Protein AF-A0A9W8IXI0-F1 (afdb_monomer)

pLDDT: mean 87.03, std 14.16, range [25.34, 98.69]

Radius of gyration: 22.51 Å; Cα contacts (8 Å, |Δi|>4): 453; chains: 1; bounding box: 60×39×58 Å

Secondary structure (DSSP, 8-state):
-PPPP-PPPTTTTHHHHHHHHHHHHH---SEEEEE--TTSSHHHHHHHHHHHHHHTT-EEEEEEGGGS-TTT--HHHHHHHHHHHHHHH-GGGHHHHHHHHHH-TT--HHHHHIIIIIHHHHHTT-SS-EEEEEE-GGG-TTHHHHHHHHGGGGGGTTTEEEEEEESS-TTTTT-TTGGGS-EEEEE--PPPHHHHHHHHHHHHTTS---TT----HHHHHHHHHHTTT-HHHHHHHHHHHHS--SSS-HHHHHHHHHH------SHHHHHHHHHHHHHHH--SHHHHHHHHHHHHHHHH-SSPPPHHHHHHHHT--HHHHHHHHHHHHTT--SPPPPP-

Sequence (340 aa):
MSGKRVEYLPNSRKPDVDKLCEQESSSTDLVLCIHGPAGIGKSTLAGHLSDLFRAAGRLAASVFLGAIRAELSGPETIIKMIAHEIGWIHPRAIPKIVEAMDQCHGTSLENHLKKYILEPLRSLGHPQPLIIIMDAMDEWRDHPIFIKALARLNSESSIVKFILTDRLNLCASRLPGIDEVSIYTYRLGPISKEVIKVYFHKYLGTVSWVDGRKASSADVEKLTELSGGLPVWASTVIALLLHSFSESPPHEILAEIVGSRRQVGGSDGLGELYRNALERLFPSREAQKYFRRLMGAAIVLKEPLPLVEFSTLAGIRPHLINKIRFALSALQTRSPSPRL

Organism: NCBI:txid2828524

Foldseek 3Di:
DFDDQPAQDPPLCVVVVVVVVVCLQPDLAQEEEEAAAPLQCQVNVLVVVQVVCLVVVQAQEEEECLLDLLVPQALLNVLLVSLVRNCVSPVQLVVQQVVCVVVCVPHDSLSSCCRSPVVSQVSVVDQAAHEYEYEALVNHPNSLVNLLSCLSCSVVSRRYHYYYYYHDFQVVPPRPNNVSGRYDYHYRDAGDLVSLLVVCVVLQVVFPAPPPDGDDPVLSSLQSQQCNRRNLSSLLLSLPRNDCLDPDHSVVSSCVLSVPPDRDDDPVSVVVSVVSLVCSNQVDPVLVVLLCLLVVLVVPDSDDDDLVVSCVVSVHDSVSVVSSVVSCVSSDSDGNDDDD

InterPro domains:
  IPR027417 P-loop containing nucleoside triphosphate hydrolase [G3DSA:3.40.50.300] (17-177)
  IPR027417 P-loop containing nucleoside triphosphate hydrolase [SSF52540] (17-244)
  IPR056884 Nephrocystin 3-like, N-terminal [PF24883] (25-166)

Structure (mmCIF, N/CA/C/O backbone):
data_AF-A0A9W8IXI0-F1
#
_entry.id   AF-A0A9W8IXI0-F1
#
loop_
_atom_site.group_PDB
_atom_site.id
_atom_site.type_symbol
_atom_site.label_atom_id
_atom_site.label_alt_id
_atom_site.label_comp_id
_atom_site.label_asym_id
_atom_site.label_entity_id
_atom_site.label_seq_id
_atom_site.pdbx_PDB_ins_code
_atom_site.Cartn_x
_atom_site.Cartn_y
_atom_site.Cartn_z
_atom_site.occupancy
_atom_site.B_iso_or_equiv
_atom_site.auth_seq_id
_atom_site.auth_comp_id
_atom_site.auth_asym_id
_atom_site.auth_atom_id
_atom_site.pdbx_PDB_model_num
ATOM 1 N N . MET A 1 1 ? -5.123 -7.891 -19.772 1.00 27.33 1 MET A N 1
ATOM 2 C CA . MET A 1 1 ? -4.334 -8.831 -18.955 1.00 27.33 1 MET A CA 1
ATOM 3 C C . MET A 1 1 ? -4.257 -8.254 -17.555 1.00 27.33 1 MET A C 1
ATOM 5 O O . MET A 1 1 ? -3.955 -7.076 -17.425 1.00 27.33 1 MET A O 1
ATOM 9 N N . SER A 1 2 ? -4.675 -9.029 -16.553 1.00 26.58 2 SER A N 1
ATOM 10 C CA . SER A 1 2 ? -4.677 -8.618 -15.147 1.00 26.58 2 SER A CA 1
ATOM 11 C C . SER A 1 2 ? -3.241 -8.359 -14.718 1.00 26.58 2 SER A C 1
ATOM 13 O O . SER A 1 2 ? -2.420 -9.270 -14.812 1.00 26.58 2 SER A O 1
ATOM 15 N N . GLY A 1 3 ? -2.936 -7.154 -14.235 1.00 35.06 3 GLY A N 1
ATOM 16 C CA . GLY A 1 3 ? -1.748 -6.981 -13.409 1.00 35.06 3 GLY A CA 1
ATOM 17 C C . GLY A 1 3 ? -1.826 -8.025 -12.295 1.00 35.06 3 GLY A C 1
ATOM 18 O O . GLY A 1 3 ? -2.872 -8.198 -11.663 1.00 35.06 3 GLY A O 1
ATOM 19 N N . LYS A 1 4 ? -0.780 -8.831 -12.133 1.00 39.62 4 LYS A N 1
ATOM 20 C CA . LYS A 1 4 ? -0.651 -9.651 -10.932 1.00 39.62 4 LYS A CA 1
ATOM 21 C C . LYS A 1 4 ? -0.349 -8.660 -9.809 1.00 39.62 4 LYS A C 1
ATOM 23 O O . LYS A 1 4 ? 0.547 -7.831 -9.965 1.00 39.62 4 LYS A O 1
ATOM 28 N N . ARG A 1 5 ? -1.102 -8.709 -8.703 1.00 47.75 5 ARG A N 1
ATOM 29 C CA . ARG A 1 5 ? -0.746 -7.976 -7.475 1.00 47.75 5 ARG A CA 1
ATOM 30 C C . ARG A 1 5 ? 0.730 -8.266 -7.186 1.00 47.75 5 ARG A C 1
ATOM 32 O O . ARG A 1 5 ? 1.125 -9.431 -7.221 1.00 47.75 5 ARG A O 1
ATOM 39 N N . VAL A 1 6 ? 1.537 -7.232 -6.950 1.00 59.94 6 VAL A N 1
ATOM 40 C CA . VAL A 1 6 ? 2.937 -7.425 -6.551 1.00 59.94 6 VAL A CA 1
ATOM 41 C C . VAL A 1 6 ? 2.921 -8.145 -5.205 1.00 59.94 6 VAL A C 1
ATOM 43 O O . VAL A 1 6 ? 2.531 -7.569 -4.192 1.00 59.94 6 VAL A O 1
ATOM 46 N N . GLU A 1 7 ? 3.262 -9.430 -5.231 1.00 70.75 7 GLU A N 1
ATOM 47 C CA . GLU A 1 7 ? 3.259 -10.311 -4.069 1.00 70.75 7 GLU A CA 1
ATOM 48 C C . GLU A 1 7 ? 4.323 -9.849 -3.065 1.00 70.75 7 GLU A C 1
ATOM 50 O O . GLU A 1 7 ? 5.452 -9.521 -3.446 1.00 70.75 7 GLU A O 1
ATOM 55 N N . TYR A 1 8 ? 3.965 -9.805 -1.779 1.00 83.00 8 TYR A N 1
ATOM 56 C CA . TYR A 1 8 ? 4.924 -9.512 -0.719 1.00 83.00 8 TYR A CA 1
ATOM 57 C C . TYR A 1 8 ? 5.996 -10.604 -0.704 1.00 83.00 8 TYR A C 1
ATOM 59 O O . TYR A 1 8 ? 5.692 -11.782 -0.525 1.00 83.00 8 TYR A O 1
ATOM 67 N N . LEU A 1 9 ? 7.261 -10.223 -0.900 1.00 84.69 9 LEU A N 1
ATOM 68 C CA . LEU A 1 9 ? 8.366 -11.169 -0.813 1.00 84.69 9 LEU A CA 1
ATOM 69 C C . LEU A 1 9 ? 8.526 -11.580 0.662 1.00 84.69 9 LEU A C 1
ATOM 71 O O . LEU A 1 9 ? 8.786 -10.701 1.492 1.00 84.69 9 LEU A O 1
ATOM 75 N N . PRO A 1 10 ? 8.377 -12.872 1.013 1.00 82.62 10 PRO A N 1
ATOM 76 C CA . PRO A 1 10 ? 8.444 -13.307 2.402 1.00 82.62 10 PRO A CA 1
ATOM 77 C C . PRO A 1 10 ? 9.728 -12.835 3.083 1.00 82.62 10 PRO A C 1
ATOM 79 O O . PRO A 1 10 ? 10.802 -12.848 2.485 1.00 82.62 10 PRO A O 1
ATOM 82 N N . ASN A 1 11 ? 9.600 -12.391 4.334 1.00 84.38 11 ASN A N 1
ATOM 83 C CA . ASN A 1 11 ? 10.683 -11.846 5.158 1.00 84.38 11 ASN A CA 1
ATOM 84 C C . ASN A 1 11 ? 11.390 -10.587 4.620 1.00 84.38 11 ASN A C 1
ATOM 86 O O . ASN A 1 11 ? 12.310 -10.101 5.273 1.00 84.38 11 ASN A O 1
ATOM 90 N N . SER A 1 12 ? 10.941 -10.003 3.501 1.00 89.94 12 SER A N 1
ATOM 91 C CA . SER A 1 12 ? 11.580 -8.815 2.912 1.00 89.94 12 SER A CA 1
ATOM 92 C C . SER A 1 12 ? 11.611 -7.597 3.832 1.00 89.94 12 SER A C 1
ATOM 94 O O . SER A 1 12 ? 12.516 -6.771 3.736 1.00 89.94 12 SER A O 1
ATOM 96 N N . ARG A 1 13 ? 10.630 -7.501 4.732 1.00 94.06 13 ARG A N 1
ATOM 97 C CA . ARG A 1 13 ? 10.499 -6.448 5.740 1.00 94.06 13 ARG A CA 1
ATOM 98 C C . ARG A 1 13 ? 10.260 -7.015 7.136 1.00 94.06 13 ARG A C 1
ATOM 100 O O . ARG A 1 13 ? 9.562 -6.401 7.933 1.00 94.06 13 ARG A O 1
ATOM 107 N N . LYS A 1 14 ? 10.816 -8.192 7.447 1.00 93.12 14 LYS A N 1
ATOM 108 C CA . LYS A 1 14 ? 10.600 -8.843 8.751 1.00 93.12 14 LYS A CA 1
ATOM 109 C C . LYS A 1 14 ? 10.867 -7.909 9.951 1.00 93.12 14 LYS A C 1
ATOM 111 O O . LYS A 1 14 ? 9.983 -7.825 10.796 1.00 93.12 14 LYS A O 1
ATOM 116 N N . PRO A 1 15 ? 11.974 -7.140 10.002 1.00 94.19 15 PRO A N 1
ATOM 117 C CA . PRO A 1 15 ? 12.209 -6.219 11.115 1.00 94.19 15 PRO A CA 1
ATOM 118 C C . PRO A 1 15 ? 11.150 -5.113 11.227 1.00 94.19 15 PRO A C 1
ATOM 120 O O . PRO A 1 15 ? 10.773 -4.742 12.334 1.00 94.19 15 PRO A O 1
ATOM 123 N N . ASP A 1 16 ? 10.648 -4.605 10.092 1.00 96.31 16 ASP A N 1
ATOM 124 C CA . ASP A 1 16 ? 9.561 -3.620 10.089 1.00 96.31 16 ASP A CA 1
ATOM 125 C C . ASP A 1 16 ? 8.270 -4.252 10.624 1.00 96.31 16 ASP A C 1
ATOM 127 O O . ASP A 1 16 ? 7.617 -3.672 11.480 1.00 96.31 16 ASP A O 1
ATOM 131 N N . VAL A 1 17 ? 7.908 -5.446 10.141 1.00 96.75 17 VAL A N 1
ATOM 132 C CA . VAL A 1 17 ? 6.691 -6.160 10.562 1.00 96.75 17 VAL A CA 1
ATOM 133 C C . VAL A 1 17 ? 6.726 -6.464 12.056 1.00 96.75 17 VAL A C 1
ATOM 135 O O . VAL A 1 17 ? 5.755 -6.162 12.747 1.00 96.75 17 VAL A O 1
ATOM 138 N N . ASP A 1 18 ? 7.838 -7.012 12.550 1.00 95.81 18 ASP A N 1
ATOM 139 C CA . ASP A 1 18 ? 7.998 -7.381 13.957 1.00 95.81 18 ASP A CA 1
ATOM 140 C C . ASP A 1 18 ? 7.840 -6.128 14.846 1.00 95.81 18 ASP A C 1
ATOM 142 O O . ASP A 1 18 ? 7.033 -6.125 15.777 1.00 95.81 18 ASP A O 1
ATOM 146 N N . LYS A 1 19 ? 8.497 -5.015 14.483 1.00 96.12 19 LYS A N 1
ATOM 147 C CA . LYS A 1 19 ? 8.380 -3.739 15.206 1.00 96.12 19 LYS A CA 1
ATOM 148 C C . LYS A 1 19 ? 6.974 -3.141 15.142 1.00 96.12 19 LYS A C 1
ATOM 150 O O . LYS A 1 19 ? 6.482 -2.633 16.143 1.00 96.12 19 LYS A O 1
ATOM 155 N N . LEU A 1 20 ? 6.315 -3.180 13.986 1.00 96.88 20 LEU A N 1
ATOM 156 C CA . LEU A 1 20 ? 4.957 -2.651 13.827 1.00 96.88 20 LEU A CA 1
ATOM 157 C C . LEU A 1 20 ? 3.942 -3.446 14.658 1.00 96.88 20 LEU A C 1
ATOM 159 O O . LEU A 1 20 ? 3.075 -2.842 15.284 1.00 96.88 20 LEU A O 1
ATOM 163 N N . CYS A 1 21 ? 4.069 -4.775 14.706 1.00 95.56 21 CYS A N 1
ATOM 164 C CA . CYS A 1 21 ? 3.206 -5.634 15.521 1.00 95.56 21 CYS A CA 1
ATOM 165 C C . CYS A 1 21 ? 3.459 -5.451 17.023 1.00 95.56 21 CYS A C 1
ATOM 167 O O . CYS A 1 21 ? 2.509 -5.434 17.805 1.00 95.56 21 CYS A O 1
ATOM 169 N N . GLU A 1 22 ? 4.721 -5.282 17.429 1.00 95.31 22 GLU A N 1
ATOM 170 C CA . GLU A 1 22 ? 5.083 -4.964 18.813 1.00 95.31 22 GLU A CA 1
ATOM 171 C C . GLU A 1 22 ? 4.489 -3.618 19.245 1.00 95.31 22 GLU A C 1
ATOM 173 O O . GLU A 1 22 ? 3.842 -3.539 20.289 1.00 95.31 22 GLU A O 1
ATOM 178 N N . GLN A 1 23 ? 4.655 -2.569 18.431 1.00 93.62 23 GLN A N 1
ATOM 179 C CA . GLN A 1 23 ? 4.088 -1.245 18.711 1.00 93.62 23 GLN A CA 1
ATOM 180 C C . GLN A 1 23 ? 2.558 -1.275 18.746 1.00 93.62 23 GLN A C 1
ATOM 182 O O . GLN A 1 23 ? 1.958 -0.719 19.662 1.00 93.62 23 GLN A O 1
ATOM 187 N N . GLU A 1 24 ? 1.919 -1.976 17.806 1.00 93.38 24 GLU A N 1
ATOM 188 C CA . GLU A 1 24 ? 0.468 -2.1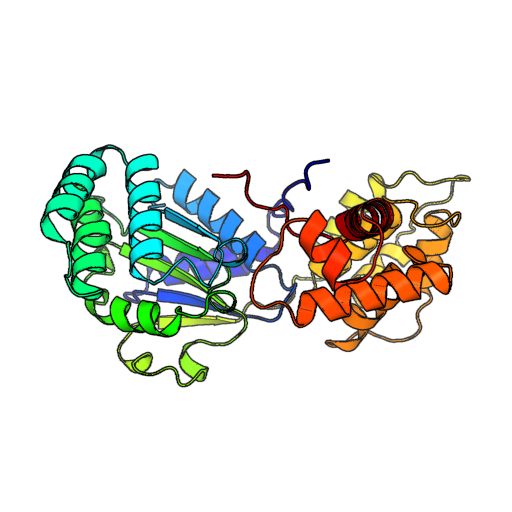69 17.818 1.00 93.38 24 GLU A CA 1
ATOM 189 C C . GLU A 1 24 ? 0.006 -2.872 19.100 1.00 93.38 24 GLU A C 1
ATOM 191 O O . GLU A 1 24 ? -0.972 -2.439 19.696 1.00 93.38 24 GLU A O 1
ATOM 196 N N . SER A 1 25 ? 0.717 -3.898 19.570 1.00 91.38 25 SER A N 1
ATOM 197 C CA . SER A 1 25 ? 0.297 -4.690 20.735 1.00 91.38 25 SER A CA 1
ATOM 198 C C . SER A 1 25 ? 0.562 -4.000 22.080 1.00 91.38 25 SER A C 1
ATOM 200 O O . SER A 1 25 ? -0.197 -4.197 23.026 1.00 91.38 25 SER A O 1
ATOM 202 N N . SER A 1 26 ? 1.642 -3.221 22.182 1.00 91.12 26 SER A N 1
ATOM 203 C CA . SER A 1 26 ? 2.117 -2.618 23.441 1.00 91.12 26 SER A CA 1
ATOM 204 C C . SER A 1 26 ? 1.644 -1.183 23.671 1.00 91.12 26 SER A C 1
ATOM 206 O O . SER A 1 26 ? 1.550 -0.755 24.821 1.00 91.12 26 SER A O 1
ATOM 208 N N . SER A 1 27 ? 1.339 -0.439 22.604 1.00 92.19 27 SER A N 1
ATOM 209 C CA . SER A 1 27 ? 0.903 0.952 22.714 1.00 92.19 27 SER A CA 1
ATOM 210 C C . SER A 1 27 ? -0.608 1.071 22.930 1.00 92.19 27 SER A C 1
ATOM 212 O O . SER A 1 27 ? -1.399 0.238 22.480 1.00 92.19 27 SER A O 1
ATOM 214 N N . THR A 1 28 ? -1.028 2.155 23.577 1.00 93.12 28 THR A N 1
ATOM 215 C CA . THR A 1 28 ? -2.425 2.607 23.630 1.00 93.12 28 THR A CA 1
ATOM 216 C C . THR A 1 28 ? -2.790 3.545 22.480 1.00 93.12 28 THR A C 1
ATOM 218 O O . THR A 1 28 ? -3.931 4.005 22.430 1.00 93.12 28 THR A O 1
ATOM 221 N N . ASP A 1 29 ? -1.853 3.833 21.570 1.00 95.56 29 ASP A N 1
ATOM 222 C CA . ASP A 1 29 ? -2.096 4.673 20.400 1.00 95.56 29 ASP A CA 1
ATOM 223 C C . ASP A 1 29 ? -3.240 4.126 19.549 1.00 95.56 29 ASP A C 1
ATOM 225 O O . ASP A 1 29 ? -3.327 2.929 19.258 1.00 95.56 29 ASP A O 1
ATOM 229 N N . LEU A 1 30 ? -4.120 5.035 19.134 1.00 97.12 30 LEU A N 1
ATOM 230 C CA . LEU A 1 30 ? -5.239 4.715 18.260 1.00 97.12 30 LEU A CA 1
ATOM 231 C C . LEU A 1 30 ? -4.757 4.445 16.834 1.00 97.12 30 LEU A C 1
ATOM 233 O O . LEU A 1 30 ? -5.292 3.575 16.145 1.00 97.12 30 LEU A O 1
ATOM 237 N N . VAL A 1 31 ? -3.773 5.222 16.383 1.00 97.06 31 VAL A N 1
ATOM 238 C CA . VAL A 1 31 ? -3.310 5.233 15.001 1.00 97.06 31 VAL A CA 1
ATOM 239 C C . VAL A 1 31 ? -1.827 4.910 14.948 1.00 97.06 31 VAL A C 1
ATOM 241 O O . VAL A 1 31 ? -1.004 5.567 15.579 1.00 97.06 31 VAL A O 1
ATOM 244 N N . LEU A 1 32 ? -1.471 3.956 14.100 1.00 97.31 32 LEU A N 1
ATOM 245 C CA . LEU A 1 32 ? -0.103 3.700 13.692 1.00 97.31 32 LEU A CA 1
ATOM 246 C C . LEU A 1 32 ? 0.064 4.122 12.223 1.00 97.31 32 LEU A C 1
ATOM 248 O O . LEU A 1 32 ? -0.499 3.523 11.311 1.00 97.31 32 LEU A O 1
ATOM 252 N N . CYS A 1 33 ? 0.824 5.188 11.985 1.00 96.94 33 CYS A N 1
ATOM 253 C CA . CYS A 1 33 ? 1.044 5.769 10.664 1.00 96.94 33 CYS A CA 1
ATOM 254 C C . CYS A 1 33 ? 2.402 5.351 10.088 1.00 96.94 33 CYS A C 1
ATOM 256 O O . CYS A 1 33 ? 3.455 5.829 10.515 1.00 96.94 33 CYS A O 1
ATOM 258 N N . ILE A 1 34 ? 2.380 4.521 9.048 1.00 97.75 34 ILE A N 1
ATOM 259 C CA . ILE A 1 34 ? 3.557 4.100 8.287 1.00 97.75 34 ILE A CA 1
ATOM 260 C C . ILE A 1 34 ? 3.797 5.097 7.154 1.00 97.75 34 ILE A C 1
ATOM 262 O O . ILE A 1 34 ? 3.069 5.116 6.162 1.00 97.75 34 ILE A O 1
ATOM 266 N N . HIS A 1 35 ? 4.853 5.899 7.255 1.00 96.25 35 HIS A N 1
ATOM 267 C CA . HIS A 1 35 ? 5.156 6.913 6.250 1.00 96.25 35 HIS A CA 1
ATOM 268 C C . HIS A 1 35 ? 6.482 6.673 5.530 1.00 96.25 35 HIS A C 1
ATOM 270 O O . HIS A 1 35 ? 7.407 6.063 6.061 1.00 96.25 35 HIS A O 1
ATOM 276 N N . GLY A 1 36 ? 6.611 7.165 4.301 1.00 93.75 36 GLY A N 1
ATOM 277 C CA . GLY A 1 36 ? 7.845 7.023 3.528 1.00 93.75 36 GLY A CA 1
ATOM 278 C C . GLY A 1 36 ? 7.680 7.406 2.061 1.00 93.75 36 GLY A C 1
ATOM 279 O O . GLY A 1 36 ? 6.556 7.577 1.592 1.00 93.75 36 GLY A O 1
ATOM 280 N N . PRO A 1 37 ? 8.774 7.509 1.293 1.00 89.81 37 PRO A N 1
ATOM 281 C CA . PRO A 1 37 ? 8.709 7.961 -0.093 1.00 89.81 37 PRO A CA 1
ATOM 282 C C . PRO A 1 37 ? 7.876 7.028 -0.990 1.00 89.81 37 PRO A C 1
ATOM 284 O O . PRO A 1 37 ? 7.556 5.882 -0.646 1.00 89.81 37 PRO A O 1
ATOM 287 N N . ALA A 1 38 ? 7.493 7.527 -2.166 1.00 84.62 38 ALA A N 1
ATOM 288 C CA . ALA A 1 38 ? 6.840 6.707 -3.182 1.00 84.62 38 ALA A CA 1
ATOM 289 C C . ALA A 1 38 ? 7.749 5.537 -3.595 1.00 84.62 38 ALA A C 1
ATOM 291 O O . ALA A 1 38 ? 8.970 5.662 -3.641 1.00 84.62 38 ALA A O 1
ATOM 292 N N . GLY A 1 39 ? 7.150 4.377 -3.870 1.00 84.75 39 GLY A N 1
ATOM 293 C CA . GLY A 1 39 ? 7.892 3.211 -4.355 1.00 84.75 39 GLY A CA 1
ATOM 294 C C . GLY A 1 39 ? 8.688 2.426 -3.307 1.00 84.75 39 GLY A C 1
ATOM 295 O O . GLY A 1 39 ? 9.250 1.385 -3.640 1.00 84.75 39 GLY A O 1
ATOM 296 N N . ILE A 1 40 ? 8.684 2.859 -2.041 1.00 91.06 40 ILE A N 1
ATOM 297 C CA . ILE A 1 40 ? 9.347 2.144 -0.940 1.00 91.06 40 ILE A CA 1
ATOM 298 C C . ILE A 1 40 ? 8.623 0.835 -0.562 1.00 91.06 40 ILE A C 1
ATOM 300 O O . ILE A 1 40 ? 9.199 -0.012 0.104 1.00 91.06 40 ILE A O 1
ATOM 304 N N . GLY A 1 41 ? 7.376 0.626 -0.999 1.00 91.62 41 GLY A N 1
ATOM 305 C CA . GLY A 1 41 ? 6.621 -0.613 -0.746 1.00 91.62 41 GLY A CA 1
ATOM 306 C C . GLY A 1 41 ? 5.617 -0.557 0.411 1.00 91.62 41 GLY A C 1
ATOM 307 O O . GLY A 1 41 ? 5.259 -1.605 0.938 1.00 91.62 41 GLY A O 1
ATOM 308 N N . LYS A 1 42 ? 5.137 0.637 0.795 1.00 93.38 42 LYS A N 1
ATOM 309 C CA . LYS A 1 42 ? 4.099 0.812 1.834 1.00 93.38 42 LYS A CA 1
ATOM 310 C C . LYS A 1 42 ? 2.833 -0.005 1.554 1.00 93.38 42 LYS A C 1
ATOM 312 O O . LYS A 1 42 ? 2.425 -0.775 2.407 1.00 93.38 42 LYS A O 1
ATOM 317 N N . SER A 1 43 ? 2.280 0.093 0.345 1.00 92.12 43 SER A N 1
ATOM 318 C CA . SER A 1 43 ? 1.067 -0.636 -0.049 1.00 92.12 43 SER A CA 1
ATOM 319 C C . SER A 1 43 ? 1.250 -2.156 -0.012 1.00 92.12 43 SER A C 1
ATOM 321 O O . SER A 1 43 ? 0.375 -2.890 0.437 1.00 92.12 43 SER A O 1
ATOM 323 N N . THR A 1 44 ? 2.427 -2.648 -0.414 1.00 92.62 44 THR A N 1
ATOM 324 C CA . THR A 1 44 ? 2.772 -4.076 -0.316 1.00 92.62 44 THR A CA 1
ATOM 325 C C . THR A 1 44 ? 2.869 -4.530 1.144 1.00 92.62 44 THR A C 1
ATOM 327 O O . THR A 1 44 ? 2.399 -5.616 1.475 1.00 92.62 44 THR A O 1
ATOM 330 N N . LEU A 1 45 ? 3.424 -3.694 2.031 1.00 95.06 45 LEU A N 1
ATOM 331 C CA . LEU A 1 45 ? 3.455 -3.951 3.472 1.00 95.06 45 LEU A CA 1
ATOM 332 C C . LEU A 1 45 ? 2.051 -3.899 4.098 1.00 95.06 45 LEU A C 1
ATOM 334 O O . LEU A 1 45 ? 1.713 -4.789 4.866 1.00 95.06 45 LEU A O 1
ATOM 338 N N . ALA A 1 46 ? 1.216 -2.921 3.741 1.00 95.31 46 ALA A N 1
ATOM 339 C CA . ALA A 1 46 ? -0.168 -2.818 4.210 1.00 95.31 46 ALA A CA 1
ATOM 340 C C . ALA A 1 46 ? -1.004 -4.043 3.807 1.00 95.31 46 ALA A C 1
ATOM 342 O O . ALA A 1 46 ? -1.766 -4.572 4.618 1.00 95.31 46 ALA A O 1
ATOM 343 N N . GLY A 1 47 ? -0.812 -4.543 2.580 1.00 94.00 47 GLY A N 1
ATOM 344 C CA . GLY A 1 47 ? -1.397 -5.805 2.129 1.00 94.00 47 GLY A CA 1
ATOM 345 C C . GLY A 1 47 ? -0.935 -6.993 2.975 1.00 94.00 47 GLY A C 1
ATOM 346 O O . GLY A 1 47 ? -1.767 -7.747 3.471 1.00 94.00 47 GLY A O 1
ATOM 347 N N . HIS A 1 48 ? 0.371 -7.112 3.225 1.00 95.56 48 HIS A N 1
ATOM 348 C CA . HIS A 1 48 ? 0.912 -8.180 4.069 1.00 95.56 48 HIS A CA 1
ATOM 349 C C . HIS A 1 48 ? 0.401 -8.122 5.517 1.00 95.56 48 HIS A C 1
ATOM 351 O O . HIS A 1 48 ? 0.008 -9.148 6.067 1.00 95.56 48 HIS A O 1
ATOM 357 N N . LEU A 1 49 ? 0.349 -6.930 6.122 1.00 96.69 49 LEU A N 1
ATOM 358 C CA . LEU A 1 49 ? -0.233 -6.728 7.451 1.00 96.69 49 LEU A CA 1
ATOM 359 C C . LEU A 1 49 ? -1.721 -7.089 7.463 1.00 96.69 49 LEU A C 1
ATOM 361 O O . LEU A 1 49 ? -2.181 -7.725 8.406 1.00 96.69 49 LEU A O 1
ATOM 365 N N . SER A 1 50 ? -2.466 -6.752 6.404 1.00 96.50 50 SER A N 1
ATOM 366 C CA . SER A 1 50 ? -3.877 -7.142 6.280 1.00 96.50 50 SER A CA 1
ATOM 367 C C . SER A 1 50 ? -4.035 -8.661 6.331 1.00 96.50 50 SER A C 1
ATOM 369 O O . SER A 1 50 ? -4.902 -9.164 7.040 1.00 96.50 50 SER A O 1
ATOM 371 N N . ASP A 1 51 ? -3.183 -9.398 5.617 1.00 95.75 51 ASP A N 1
ATOM 372 C CA . ASP A 1 51 ? -3.208 -10.862 5.619 1.00 95.75 51 ASP A CA 1
ATOM 373 C C . ASP A 1 51 ? -2.803 -11.443 6.981 1.00 95.75 51 ASP A C 1
ATOM 375 O O . ASP A 1 51 ? -3.451 -12.374 7.461 1.00 95.75 51 ASP A O 1
ATOM 379 N N . LEU A 1 52 ? -1.804 -10.848 7.644 1.00 96.12 52 LEU A N 1
ATOM 380 C CA . LEU A 1 52 ? -1.366 -11.230 8.989 1.00 96.12 52 LEU A CA 1
ATOM 381 C C . LEU A 1 52 ? -2.493 -11.057 10.017 1.00 96.12 52 LEU A C 1
ATOM 383 O O . LEU A 1 52 ? -2.840 -12.008 10.719 1.00 96.12 52 LEU A O 1
ATOM 387 N N . PHE A 1 53 ? -3.114 -9.877 10.084 1.00 97.50 53 PHE A N 1
ATOM 388 C CA . PHE A 1 53 ? -4.208 -9.630 11.025 1.00 97.50 53 PHE A CA 1
ATOM 389 C C . PHE A 1 53 ? -5.466 -10.423 10.673 1.00 97.50 53 PHE A C 1
ATOM 391 O O . PHE A 1 53 ? -6.202 -10.812 11.578 1.00 97.50 53 PHE A O 1
ATOM 398 N N . ARG A 1 54 ? -5.714 -10.722 9.390 1.00 97.25 54 ARG A N 1
ATOM 399 C CA . ARG A 1 54 ? -6.813 -11.610 8.987 1.00 97.25 54 ARG A CA 1
ATOM 400 C C . ARG A 1 54 ? -6.583 -13.031 9.488 1.00 97.25 54 ARG A C 1
ATOM 402 O O . ARG A 1 54 ? -7.495 -13.610 10.065 1.00 97.25 54 ARG A O 1
ATOM 409 N N . ALA A 1 55 ? -5.375 -13.569 9.315 1.00 96.94 55 ALA A N 1
ATOM 410 C CA . ALA A 1 55 ? -5.015 -14.896 9.813 1.00 96.94 55 ALA A CA 1
ATOM 411 C C . ALA A 1 55 ? -5.098 -14.986 11.347 1.00 96.94 55 ALA A C 1
ATOM 413 O O . ALA A 1 55 ? -5.470 -16.026 11.880 1.00 96.94 55 ALA A O 1
ATOM 414 N N . ALA A 1 56 ? -4.819 -13.884 12.050 1.00 96.25 56 ALA A N 1
ATOM 415 C CA . ALA A 1 56 ? -4.988 -13.774 13.498 1.00 96.25 56 ALA A CA 1
ATOM 416 C C . ALA A 1 56 ? -6.444 -13.522 13.950 1.00 96.25 56 ALA A C 1
ATOM 418 O O . ALA A 1 56 ? -6.685 -13.393 15.146 1.00 96.25 56 ALA A O 1
ATOM 419 N N . GLY A 1 57 ? -7.410 -13.393 13.029 1.00 96.44 57 GLY A N 1
ATOM 420 C CA . GLY A 1 57 ? -8.807 -13.064 13.349 1.00 96.44 57 GLY A CA 1
ATOM 421 C C . GLY A 1 57 ? -9.038 -11.620 13.818 1.00 96.44 57 GLY A C 1
ATOM 422 O O . GLY A 1 57 ? -10.123 -11.293 14.284 1.00 96.44 57 GLY A O 1
ATOM 423 N N . ARG A 1 58 ? -8.035 -10.745 13.685 1.00 97.56 58 ARG A N 1
ATOM 424 C CA . ARG A 1 58 ? -8.037 -9.368 14.203 1.00 97.56 58 ARG A CA 1
ATOM 425 C C . ARG A 1 58 ? -8.330 -8.298 13.154 1.00 97.56 58 ARG A C 1
ATOM 427 O O . ARG A 1 58 ? -8.498 -7.139 13.513 1.00 97.56 58 ARG A O 1
ATOM 434 N N . LEU A 1 59 ? -8.363 -8.626 11.864 1.00 98.56 59 LEU A N 1
ATOM 435 C CA . LEU A 1 59 ? -8.668 -7.639 10.823 1.00 98.56 59 LEU A CA 1
ATOM 436 C C . LEU A 1 59 ? -10.155 -7.249 10.873 1.00 98.56 59 LEU A C 1
ATOM 438 O O . LEU A 1 59 ? -11.017 -8.115 10.764 1.00 98.56 59 LEU A O 1
ATOM 442 N N . ALA A 1 60 ? -10.452 -5.955 10.989 1.00 98.44 60 ALA A N 1
ATOM 443 C CA . ALA A 1 60 ? -11.800 -5.398 10.851 1.00 98.44 60 ALA A CA 1
ATOM 444 C C . ALA A 1 60 ? -12.101 -4.954 9.416 1.00 98.44 60 ALA A C 1
ATOM 446 O O . ALA A 1 60 ? -13.192 -5.211 8.925 1.00 98.44 60 ALA A O 1
ATOM 447 N N . ALA A 1 61 ? -11.156 -4.281 8.756 1.00 97.88 61 ALA A N 1
ATOM 448 C CA . ALA A 1 61 ? -11.305 -3.805 7.381 1.00 97.88 61 ALA A CA 1
ATOM 449 C C . ALA A 1 61 ? -9.939 -3.498 6.751 1.00 97.88 61 ALA A C 1
ATOM 451 O O . ALA A 1 61 ? -8.972 -3.200 7.457 1.00 97.88 61 ALA A O 1
ATOM 452 N N . SER A 1 62 ? -9.862 -3.530 5.419 1.00 95.75 62 SER A N 1
ATOM 453 C CA . SER A 1 62 ? -8.685 -3.093 4.659 1.00 95.75 62 SER A CA 1
ATOM 454 C C . SER A 1 62 ? -9.130 -2.286 3.442 1.00 95.75 62 SER A C 1
ATOM 456 O O . SER A 1 62 ? -9.810 -2.807 2.561 1.00 95.75 62 SER A O 1
ATOM 458 N N . VAL A 1 63 ? -8.773 -1.002 3.397 1.00 92.25 63 VAL A N 1
ATOM 459 C CA . VAL A 1 63 ? -9.230 -0.052 2.376 1.00 92.25 63 VAL A CA 1
ATOM 460 C C . VAL A 1 63 ? -8.034 0.547 1.644 1.00 92.25 63 VAL A C 1
ATOM 462 O O . VAL A 1 63 ? -7.097 1.043 2.265 1.00 92.25 63 VAL A O 1
ATOM 465 N N . PHE A 1 64 ? -8.076 0.539 0.310 1.00 88.94 64 PHE A N 1
ATOM 466 C CA . PHE A 1 64 ? -7.080 1.202 -0.534 1.00 88.94 64 PHE A CA 1
ATOM 467 C C . PHE A 1 64 ? -7.657 2.484 -1.135 1.00 88.94 64 PHE A C 1
ATOM 469 O O . PHE A 1 64 ? -8.492 2.431 -2.039 1.00 88.94 64 PHE A O 1
ATOM 476 N N . LEU A 1 65 ? -7.192 3.637 -0.652 1.00 86.94 65 LEU A N 1
ATOM 477 C CA . LEU A 1 65 ? -7.725 4.944 -1.039 1.00 86.94 65 LEU A CA 1
ATOM 478 C C . LEU A 1 65 ? -7.245 5.410 -2.420 1.00 86.94 65 LEU A C 1
ATOM 480 O O . LEU A 1 65 ? -7.967 6.129 -3.103 1.00 86.94 65 LEU A O 1
ATOM 484 N N . GLY A 1 66 ? -6.088 4.933 -2.889 1.00 72.56 66 GLY A N 1
ATOM 485 C CA . GLY A 1 66 ? -5.526 5.320 -4.189 1.00 72.56 66 GLY A CA 1
ATOM 486 C C . GLY A 1 66 ? -6.331 4.873 -5.419 1.00 72.56 66 GLY A C 1
ATOM 487 O O . GLY A 1 66 ? -6.059 5.312 -6.535 1.00 72.56 66 GLY A O 1
ATOM 488 N N . ALA A 1 67 ? -7.316 3.984 -5.249 1.00 62.78 67 ALA A N 1
ATOM 489 C CA . ALA A 1 67 ? -8.235 3.567 -6.315 1.00 62.78 67 ALA A CA 1
ATOM 490 C C . ALA A 1 67 ? -9.594 4.284 -6.262 1.00 62.78 67 ALA A C 1
ATOM 492 O O . ALA A 1 67 ? -10.418 4.097 -7.161 1.00 62.78 67 ALA A O 1
ATOM 493 N N . ILE A 1 68 ? -9.848 5.069 -5.215 1.00 66.56 68 ILE A N 1
ATOM 494 C CA . ILE A 1 68 ? -11.145 5.690 -4.975 1.00 66.56 68 ILE A CA 1
ATOM 495 C C . ILE A 1 68 ? -11.194 7.032 -5.702 1.00 66.56 68 ILE A C 1
ATOM 497 O O . ILE A 1 68 ? -10.250 7.818 -5.672 1.00 66.56 68 ILE A O 1
ATOM 501 N N . ARG A 1 69 ? -12.317 7.308 -6.373 1.00 63.78 69 ARG A N 1
ATOM 502 C CA . ARG A 1 69 ? -12.567 8.618 -6.982 1.00 63.78 69 ARG A CA 1
ATOM 503 C C . ARG A 1 69 ? -12.701 9.648 -5.860 1.00 63.78 69 ARG A C 1
ATOM 505 O O . ARG A 1 69 ? -13.759 9.736 -5.238 1.00 63.78 69 ARG A O 1
ATOM 512 N N . ALA A 1 70 ? -11.626 10.392 -5.602 1.00 57.03 70 ALA A N 1
ATOM 513 C CA . ALA A 1 70 ? -11.515 11.325 -4.481 1.00 57.03 70 ALA A CA 1
ATOM 514 C C . ALA A 1 70 ? -12.633 12.385 -4.444 1.00 57.03 70 ALA A C 1
ATOM 516 O O . ALA A 1 70 ? -12.961 12.877 -3.373 1.00 57.03 70 ALA A O 1
ATOM 517 N N . GLU A 1 71 ? -13.249 12.703 -5.585 1.00 53.47 71 GLU A N 1
ATOM 518 C CA . GLU A 1 71 ? -14.350 13.674 -5.697 1.00 53.47 71 GLU A CA 1
ATOM 519 C C . GLU A 1 71 ? -15.725 13.100 -5.316 1.00 53.47 71 GLU A C 1
ATOM 521 O O . GLU A 1 71 ? -16.647 13.859 -5.040 1.00 53.47 71 GLU A O 1
ATOM 526 N N . LEU A 1 72 ? -15.876 11.770 -5.276 1.00 57.41 72 LEU A N 1
ATOM 527 C CA . LEU A 1 72 ? -17.154 11.094 -5.005 1.00 57.41 72 LEU A CA 1
ATOM 528 C C . LEU A 1 72 ? -17.208 10.422 -3.628 1.00 57.41 72 LEU A C 1
ATOM 530 O O . LEU A 1 72 ? -18.234 9.860 -3.252 1.0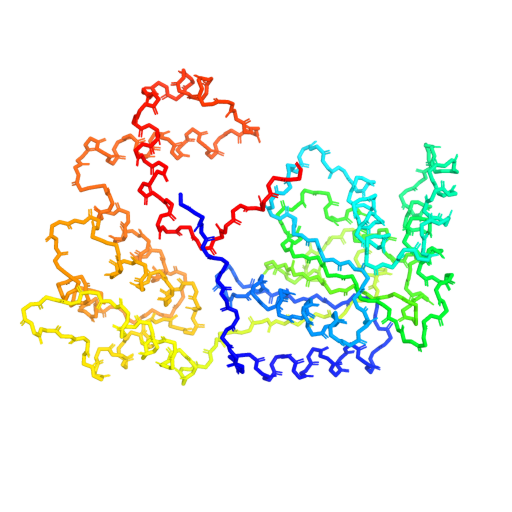0 57.41 72 LEU A O 1
ATOM 534 N N . SER A 1 73 ? -16.101 10.427 -2.884 1.00 70.94 73 SER A N 1
ATOM 535 C CA . SER A 1 73 ? -15.981 9.697 -1.619 1.00 70.94 73 SER A CA 1
ATOM 536 C C . SER A 1 73 ? -15.551 10.625 -0.495 1.00 70.94 73 SER A C 1
ATOM 538 O O . SER A 1 73 ? -14.389 10.636 -0.086 1.00 70.94 73 SER A O 1
ATOM 540 N N . GLY A 1 74 ? -16.513 11.401 0.004 1.00 88.12 74 GLY A N 1
ATOM 541 C CA . GLY A 1 74 ? -16.339 12.139 1.249 1.00 88.12 74 GLY A CA 1
ATOM 542 C C . GLY A 1 74 ? -16.132 11.194 2.446 1.00 88.12 74 GLY A C 1
ATOM 543 O O . GLY A 1 74 ? -16.348 9.981 2.331 1.00 88.12 74 GLY A O 1
ATOM 544 N N . PRO A 1 75 ? -15.745 11.720 3.620 1.00 91.56 75 PRO A N 1
ATOM 545 C CA . PRO A 1 75 ? -15.452 10.910 4.805 1.00 91.56 75 PRO A CA 1
ATOM 546 C C . PRO A 1 75 ? -16.573 9.953 5.221 1.00 91.56 75 PRO A C 1
ATOM 548 O O . PRO A 1 75 ? -16.295 8.820 5.604 1.00 91.56 75 PRO A O 1
ATOM 551 N N . GLU A 1 76 ? -17.838 10.352 5.072 1.00 92.12 76 GLU A N 1
ATOM 552 C CA . GLU A 1 76 ? -18.987 9.477 5.335 1.00 92.12 76 GLU A CA 1
ATOM 553 C C . GLU A 1 76 ? -19.019 8.244 4.422 1.00 92.12 76 GLU A C 1
ATOM 555 O O . GLU A 1 76 ? -19.316 7.142 4.883 1.00 92.12 76 GLU A O 1
ATOM 560 N N . THR A 1 77 ? -18.696 8.408 3.135 1.00 91.25 77 THR A N 1
ATOM 561 C CA . THR A 1 77 ? -18.629 7.302 2.171 1.00 91.25 77 THR A CA 1
ATOM 562 C C . THR A 1 77 ? -17.535 6.318 2.564 1.00 91.25 77 THR A C 1
ATOM 564 O O . THR A 1 77 ? -17.777 5.114 2.577 1.00 91.25 77 THR A O 1
ATOM 567 N N . ILE A 1 78 ? -16.357 6.817 2.951 1.00 93.12 78 ILE A N 1
ATOM 568 C CA . ILE A 1 78 ? -15.251 5.967 3.411 1.00 93.12 78 ILE A CA 1
ATOM 569 C C . ILE A 1 78 ? -15.630 5.213 4.690 1.00 93.12 78 ILE A C 1
ATOM 571 O O . ILE A 1 78 ? -15.376 4.016 4.785 1.00 93.12 78 ILE A O 1
ATOM 575 N N . ILE A 1 79 ? -16.304 5.861 5.643 1.00 95.44 79 ILE A N 1
ATOM 576 C CA . ILE A 1 79 ? -16.803 5.192 6.855 1.00 95.44 79 ILE A CA 1
ATOM 577 C C . ILE A 1 79 ? -17.800 4.082 6.510 1.00 95.44 79 ILE A C 1
ATOM 579 O O . ILE A 1 79 ? -17.695 2.980 7.044 1.00 95.44 79 ILE A O 1
ATOM 583 N N . LYS A 1 80 ? -18.739 4.336 5.594 1.00 94.25 80 LYS A N 1
ATOM 584 C CA . LYS A 1 80 ? -19.709 3.326 5.139 1.00 94.25 80 LYS A CA 1
ATOM 585 C C . LYS A 1 80 ? -19.028 2.175 4.392 1.00 94.25 80 LYS A C 1
ATOM 587 O O . LYS A 1 80 ? -19.421 1.027 4.575 1.00 94.25 80 LYS A O 1
ATOM 592 N N . MET A 1 81 ? -17.978 2.446 3.614 1.00 94.19 81 MET A N 1
ATOM 593 C CA . MET A 1 81 ? -17.149 1.404 2.995 1.00 94.19 81 MET A CA 1
ATOM 594 C C . MET A 1 81 ? -16.419 0.552 4.037 1.00 94.19 81 MET A C 1
ATOM 596 O O . MET A 1 81 ? -16.395 -0.669 3.918 1.00 94.19 81 MET A O 1
ATOM 600 N N . ILE A 1 82 ? -15.860 1.175 5.079 1.00 96.88 82 ILE A N 1
ATOM 601 C CA . ILE A 1 82 ? -15.253 0.448 6.199 1.00 96.88 82 ILE A CA 1
ATOM 602 C C . ILE A 1 82 ? -16.309 -0.426 6.886 1.00 96.88 82 ILE A C 1
ATOM 604 O O . ILE A 1 82 ? -16.049 -1.595 7.142 1.00 96.88 82 ILE A O 1
ATOM 608 N N . ALA A 1 83 ? -17.510 0.099 7.139 1.00 97.69 83 ALA A N 1
ATOM 609 C CA . ALA A 1 83 ? -18.604 -0.665 7.737 1.00 97.69 83 ALA A CA 1
ATOM 610 C C . ALA A 1 83 ? -19.031 -1.856 6.872 1.00 97.69 83 ALA A C 1
ATOM 612 O O . ALA A 1 83 ? -19.259 -2.943 7.395 1.00 97.69 83 ALA A O 1
ATOM 613 N N . HIS A 1 84 ? -19.090 -1.676 5.551 1.00 96.56 84 HIS A N 1
ATOM 614 C CA . HIS A 1 84 ? -19.327 -2.769 4.613 1.00 96.56 84 HIS A CA 1
ATOM 615 C C . HIS A 1 84 ? -18.260 -3.867 4.747 1.00 96.56 84 HIS A C 1
ATOM 617 O O . HIS A 1 84 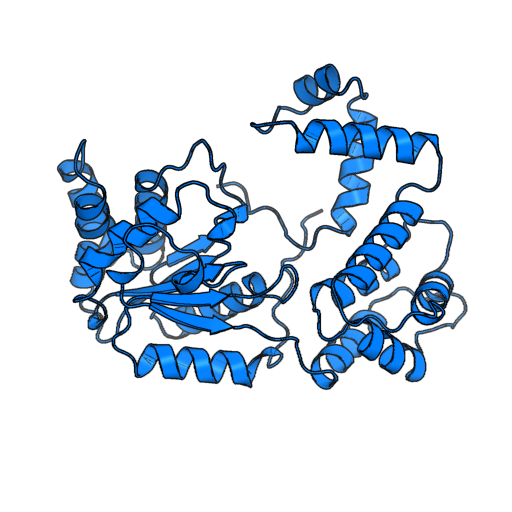? -18.611 -5.033 4.915 1.00 96.56 84 HIS A O 1
ATOM 623 N N . GLU A 1 85 ? -16.971 -3.508 4.746 1.00 97.06 85 GLU A N 1
ATOM 624 C CA . GLU A 1 85 ? -15.873 -4.465 4.960 1.00 97.06 85 GLU A CA 1
ATOM 625 C C . GLU A 1 85 ? -15.969 -5.160 6.329 1.00 97.06 85 GLU A C 1
ATOM 627 O O . GLU A 1 85 ? -15.782 -6.374 6.415 1.00 97.06 85 GLU A O 1
ATOM 632 N N . ILE A 1 86 ? -16.332 -4.425 7.388 1.00 98.44 86 ILE A N 1
ATOM 633 C CA . ILE A 1 86 ? -16.571 -4.992 8.724 1.00 98.44 86 ILE A CA 1
ATOM 634 C C . ILE A 1 86 ? -17.693 -6.025 8.671 1.00 98.44 86 ILE A C 1
ATOM 636 O O . ILE A 1 86 ? -17.520 -7.119 9.194 1.00 98.44 86 ILE A O 1
ATOM 640 N N . GLY A 1 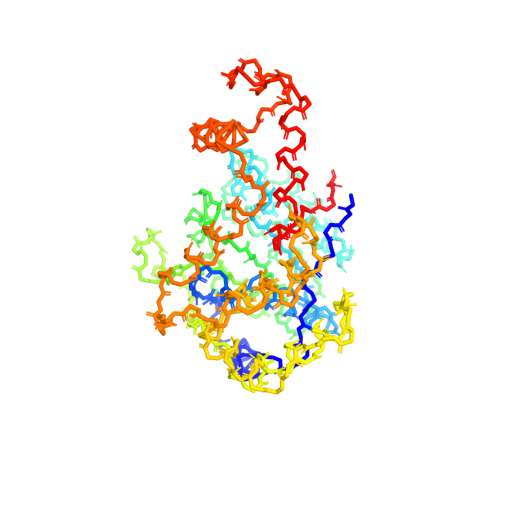87 ? -18.831 -5.713 8.047 1.00 97.81 87 GLY A N 1
ATOM 641 C CA . GLY A 1 87 ? -19.950 -6.648 7.916 1.00 97.81 87 GLY A CA 1
ATOM 642 C C . GLY A 1 87 ? -19.604 -7.873 7.066 1.00 97.81 87 GLY A C 1
ATOM 643 O O . GLY A 1 87 ? -20.058 -8.975 7.365 1.00 97.81 87 GLY A O 1
ATOM 644 N N . TRP A 1 88 ? -18.761 -7.696 6.047 1.00 97.25 88 TRP A N 1
ATOM 645 C CA . TRP A 1 88 ? -18.271 -8.783 5.203 1.00 97.25 88 TRP A CA 1
ATOM 646 C C . TRP A 1 88 ? -17.348 -9.743 5.964 1.00 97.25 88 TRP A C 1
ATOM 648 O O . TRP A 1 88 ? -17.507 -10.959 5.876 1.00 97.25 88 TRP A O 1
ATOM 658 N N . ILE A 1 89 ? -16.392 -9.208 6.730 1.00 97.38 89 ILE A N 1
ATOM 659 C CA . ILE A 1 89 ? -15.431 -10.010 7.503 1.00 97.38 89 ILE A CA 1
ATOM 660 C C . ILE A 1 89 ? -16.083 -10.574 8.776 1.00 97.38 89 ILE A C 1
ATOM 662 O O . ILE A 1 89 ? -15.836 -11.721 9.146 1.00 97.38 89 ILE A O 1
ATOM 666 N N . HIS A 1 90 ? -16.945 -9.789 9.425 1.00 97.62 90 HIS A N 1
ATOM 667 C CA . HIS A 1 90 ? -17.626 -10.109 10.680 1.00 97.62 90 HIS A CA 1
ATOM 668 C C . HIS A 1 90 ? -19.150 -9.981 10.526 1.00 97.62 90 HIS A C 1
ATOM 670 O O . HIS A 1 90 ? -19.738 -9.010 11.011 1.00 97.62 90 HIS A O 1
ATOM 676 N N . PRO A 1 91 ? -19.846 -10.981 9.951 1.00 98.00 91 PRO A N 1
ATOM 677 C CA . PRO A 1 91 ? -21.298 -10.914 9.741 1.00 98.00 91 PRO A CA 1
ATOM 678 C C . PRO A 1 91 ? -22.123 -10.642 11.008 1.00 98.00 91 PRO A C 1
ATOM 680 O O . PRO A 1 91 ? -23.208 -10.068 10.945 1.00 98.00 91 PRO A O 1
ATOM 683 N N . ARG A 1 92 ? -21.594 -10.989 12.190 1.00 98.06 92 ARG A N 1
ATOM 684 C CA . ARG A 1 92 ? -22.211 -10.684 13.495 1.00 98.06 92 ARG A CA 1
ATOM 685 C C . ARG A 1 92 ? -22.334 -9.181 13.790 1.00 98.06 92 ARG A C 1
ATOM 687 O O . ARG A 1 92 ? -23.139 -8.817 14.639 1.00 98.06 92 ARG A O 1
ATOM 694 N N . ALA A 1 93 ? -21.575 -8.327 13.106 1.00 98.19 93 ALA A N 1
ATOM 695 C CA . ALA A 1 93 ? -21.640 -6.872 13.232 1.00 98.19 93 ALA A CA 1
ATOM 696 C C . ALA A 1 93 ? -22.770 -6.242 12.391 1.00 98.19 93 ALA A C 1
ATOM 698 O O . ALA A 1 93 ? -23.168 -5.107 12.657 1.00 98.19 93 ALA A O 1
ATOM 699 N N . ILE A 1 94 ? -23.315 -6.970 11.402 1.00 98.31 94 ILE A N 1
ATOM 700 C CA . ILE A 1 94 ? -24.320 -6.464 10.449 1.00 98.31 94 ILE A CA 1
ATOM 701 C C . ILE A 1 94 ? -25.545 -5.845 11.140 1.00 98.31 94 ILE A C 1
ATOM 703 O O . ILE A 1 94 ? -25.921 -4.747 10.737 1.00 98.31 94 ILE A O 1
ATOM 707 N N . PRO A 1 95 ? -26.150 -6.437 12.193 1.00 98.31 95 PRO A N 1
ATOM 708 C CA . PRO A 1 95 ? -27.313 -5.828 12.845 1.00 98.31 95 PRO A CA 1
ATOM 709 C C . PRO A 1 95 ? -27.045 -4.408 13.361 1.00 98.31 95 PRO A C 1
ATOM 711 O O . PRO A 1 95 ? -27.897 -3.534 13.228 1.00 98.31 95 PRO A O 1
ATOM 714 N N . LYS A 1 96 ? -25.841 -4.153 13.893 1.00 98.12 96 LYS A N 1
ATOM 715 C CA . LYS A 1 96 ? -25.437 -2.819 14.360 1.00 98.12 96 LYS A CA 1
ATOM 716 C C . LYS A 1 96 ? -25.149 -1.855 13.213 1.00 98.12 96 LYS A C 1
ATOM 718 O O . LYS A 1 96 ? -25.423 -0.668 13.340 1.00 98.12 96 LYS A O 1
ATOM 723 N N . ILE A 1 97 ? -24.641 -2.359 12.090 1.00 97.81 97 ILE A N 1
ATOM 724 C CA . ILE A 1 97 ? -24.444 -1.560 10.874 1.00 97.81 97 ILE A CA 1
ATOM 725 C C . ILE A 1 97 ? -25.797 -1.144 10.281 1.00 97.81 97 ILE A C 1
ATOM 727 O O . ILE A 1 97 ? -25.958 0.010 9.901 1.00 97.81 97 ILE A O 1
ATOM 731 N N . VAL A 1 98 ? -26.780 -2.049 10.245 1.00 97.25 98 VAL A N 1
ATOM 732 C CA . VAL A 1 98 ? -28.146 -1.738 9.789 1.00 97.25 98 VAL A CA 1
ATOM 733 C C . VAL A 1 98 ? -28.798 -0.705 10.709 1.00 97.25 98 VAL A C 1
ATOM 735 O O . VAL A 1 98 ? -29.330 0.283 10.222 1.00 97.25 98 VAL A O 1
ATOM 738 N N . GLU A 1 99 ? -28.666 -0.854 12.031 1.00 95.94 99 GLU A N 1
ATOM 739 C CA . GLU A 1 99 ? -29.143 0.153 12.991 1.00 95.94 99 GLU A CA 1
ATOM 740 C C . GLU A 1 99 ? -28.515 1.542 12.737 1.00 95.94 99 GLU A C 1
ATOM 742 O O . GLU A 1 99 ? -29.195 2.567 12.816 1.00 95.94 99 GLU A O 1
ATOM 747 N N . ALA A 1 100 ? -27.227 1.593 12.385 1.00 95.62 100 ALA A N 1
ATOM 748 C CA . ALA A 1 100 ? -26.553 2.839 12.028 1.00 95.62 100 ALA A CA 1
ATOM 749 C C . ALA A 1 100 ? -27.108 3.480 10.744 1.00 95.62 100 ALA A C 1
ATOM 751 O O . ALA A 1 100 ? -27.106 4.708 10.635 1.00 95.62 100 ALA A O 1
ATOM 752 N N . MET A 1 101 ? -27.604 2.686 9.786 1.00 93.31 101 MET A N 1
ATOM 753 C CA . MET A 1 101 ? -28.230 3.208 8.565 1.00 93.31 101 MET A CA 1
ATOM 754 C C . MET A 1 101 ? -29.463 4.047 8.880 1.00 93.31 101 MET A C 1
ATOM 756 O O . MET A 1 101 ? -29.572 5.153 8.357 1.00 93.31 101 MET A O 1
ATOM 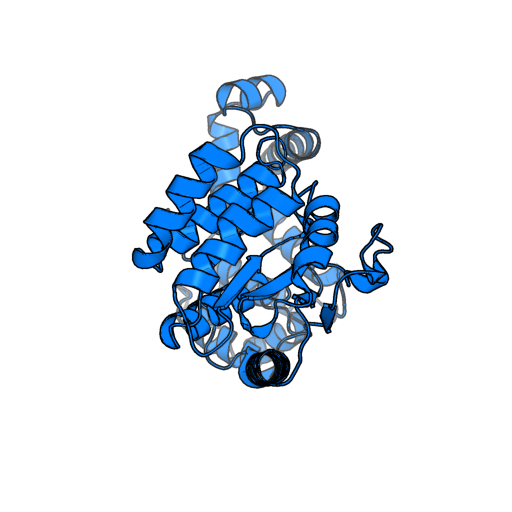760 N N . ASP A 1 102 ? -30.303 3.586 9.804 1.00 91.19 102 ASP A N 1
ATOM 761 C CA . ASP A 1 102 ? -31.518 4.301 10.199 1.00 91.19 102 ASP A CA 1
ATOM 762 C C . ASP A 1 102 ? -31.216 5.547 11.056 1.00 91.19 102 ASP A C 1
ATOM 764 O O . ASP A 1 102 ? -31.932 6.547 10.996 1.00 91.19 102 ASP A O 1
ATOM 768 N N . GLN A 1 103 ? -30.144 5.511 11.857 1.00 89.62 103 GLN A N 1
ATOM 769 C CA . GLN A 1 103 ? -29.849 6.534 12.872 1.00 89.62 103 GLN A CA 1
ATOM 770 C C . GLN A 1 103 ? -28.930 7.672 12.399 1.00 89.62 103 GLN A C 1
ATOM 772 O O . GLN A 1 103 ? -28.909 8.734 13.023 1.00 89.62 103 GLN A O 1
ATOM 777 N N . CYS A 1 104 ? -28.130 7.474 11.347 1.00 87.50 104 CYS A N 1
ATOM 778 C CA . CYS A 1 104 ? -27.051 8.409 11.000 1.00 87.50 104 CYS A CA 1
ATOM 779 C C . CYS A 1 104 ? -27.393 9.462 9.940 1.00 87.50 104 CYS A C 1
ATOM 781 O O . CYS A 1 104 ? -26.530 10.288 9.624 1.00 87.50 104 CYS A O 1
ATOM 783 N N . HIS A 1 105 ? -28.614 9.484 9.403 1.00 81.56 105 HIS A N 1
ATOM 784 C CA . HIS A 1 105 ? -29.015 10.471 8.398 1.00 81.56 105 HIS A CA 1
ATOM 785 C C . HIS A 1 105 ? -28.809 11.916 8.891 1.00 81.56 105 HIS A C 1
ATOM 787 O O . HIS A 1 105 ? -29.391 12.332 9.889 1.00 81.56 105 HIS A O 1
ATOM 793 N N . GLY A 1 106 ? -27.964 12.685 8.190 1.00 80.62 106 GLY A N 1
ATOM 794 C CA . GLY A 1 106 ? -27.678 14.090 8.513 1.00 80.62 106 GLY A CA 1
ATOM 795 C C . GLY A 1 106 ? -26.901 14.318 9.817 1.00 80.62 106 GLY A C 1
ATOM 796 O O . GLY A 1 106 ? -26.882 15.436 10.326 1.00 80.62 106 GLY A O 1
ATOM 797 N N . THR A 1 107 ? -26.285 13.276 10.384 1.00 90.00 107 THR A N 1
ATOM 798 C CA . THR A 1 107 ? -25.507 13.378 11.630 1.00 90.00 107 THR A CA 1
ATOM 799 C C . THR A 1 107 ? -24.042 13.742 11.381 1.00 90.00 107 THR A C 1
ATOM 801 O O . THR A 1 107 ? -23.551 13.658 10.259 1.00 90.00 107 THR A O 1
ATOM 804 N N . SER A 1 108 ? -23.320 14.136 12.436 1.00 92.62 108 SER A N 1
ATOM 805 C CA . SER A 1 108 ? -21.903 14.500 12.325 1.00 92.62 108 SER A CA 1
ATOM 806 C C . SER A 1 108 ? -21.010 13.315 11.928 1.00 92.62 108 SER A C 1
ATOM 808 O O . SER A 1 108 ? -21.384 12.143 12.060 1.00 92.62 108 SER A O 1
ATOM 810 N N . LEU A 1 109 ? -19.793 13.612 11.469 1.00 93.19 109 LEU A N 1
ATOM 811 C CA . LEU A 1 109 ? -18.825 12.590 11.069 1.00 93.19 109 LEU A CA 1
ATOM 812 C C . LEU A 1 109 ? -18.386 11.710 12.251 1.00 93.19 109 LEU A C 1
ATOM 814 O O . LEU A 1 109 ? -18.188 10.506 12.110 1.00 93.19 109 LEU A O 1
ATOM 818 N N . GLU A 1 110 ? -18.286 12.300 13.438 1.00 93.50 110 GLU A N 1
ATOM 819 C CA . GLU A 1 110 ? -17.983 11.603 14.687 1.00 93.50 110 GLU A CA 1
ATOM 820 C C . GLU A 1 110 ? -19.082 10.595 15.046 1.00 93.50 110 GLU A C 1
ATOM 822 O O . GLU A 1 110 ? -18.787 9.476 15.469 1.00 93.50 110 GLU A O 1
ATOM 827 N N . ASN A 1 111 ? -20.351 10.962 14.832 1.00 94.62 111 ASN A N 1
ATOM 828 C CA . ASN A 1 111 ? -21.470 10.042 15.015 1.00 94.62 111 ASN A CA 1
ATOM 829 C C . ASN A 1 111 ? -21.428 8.906 13.991 1.00 94.62 111 ASN A C 1
ATOM 831 O O . ASN A 1 111 ? -21.659 7.759 14.369 1.00 94.62 111 ASN A O 1
ATOM 835 N N . HIS A 1 112 ? -21.060 9.190 12.738 1.00 95.31 112 HIS A N 1
ATOM 836 C CA . HIS A 1 112 ? -20.832 8.147 11.741 1.00 95.31 112 HIS A CA 1
ATOM 837 C C . HIS A 1 112 ? -19.727 7.177 12.180 1.00 95.31 112 HIS A C 1
ATOM 839 O O . HIS A 1 112 ? -19.961 5.973 12.173 1.00 95.31 112 HIS A O 1
ATOM 845 N N . LEU A 1 113 ? -18.561 7.660 12.631 1.00 96.12 113 LEU A N 1
ATOM 846 C CA . LEU A 1 113 ? -17.486 6.799 13.153 1.00 96.12 113 LEU A CA 1
ATOM 847 C C . LEU A 1 113 ? -17.977 5.919 14.306 1.00 96.12 113 LEU A C 1
ATOM 849 O O . LEU A 1 113 ? -17.742 4.709 14.327 1.00 96.12 113 LEU A O 1
ATOM 853 N N . LYS A 1 114 ? -18.696 6.515 15.258 1.00 96.62 114 LYS A N 1
ATOM 854 C CA . LYS A 1 114 ? -19.226 5.784 16.406 1.00 96.62 114 LYS A CA 1
ATOM 855 C C . LYS A 1 114 ? -20.203 4.684 15.978 1.00 96.62 114 LYS A C 1
ATOM 857 O O . LYS A 1 114 ? -20.071 3.546 16.418 1.00 96.62 114 LYS A O 1
ATOM 862 N N . LYS A 1 115 ? -21.174 5.017 15.130 1.00 97.44 115 LYS A N 1
ATOM 863 C CA . LYS A 1 115 ? -22.288 4.130 14.773 1.00 97.44 115 LYS A CA 1
ATOM 864 C C . LYS A 1 115 ? -21.931 3.080 13.729 1.00 97.44 115 LYS A C 1
ATOM 866 O O . LYS A 1 115 ? -22.358 1.943 13.859 1.00 97.44 115 LYS A O 1
ATOM 871 N N . TYR A 1 116 ? -21.123 3.425 12.732 1.00 97.88 116 TYR A N 1
ATOM 872 C CA . TYR A 1 116 ? -20.757 2.507 11.650 1.00 97.88 116 TYR A CA 1
ATOM 873 C C . TYR A 1 116 ? -19.494 1.686 11.928 1.00 97.88 116 TYR A C 1
ATOM 875 O O . TYR A 1 116 ? -19.304 0.653 11.290 1.00 97.88 116 TYR A O 1
ATOM 883 N N . ILE A 1 117 ? -18.631 2.118 12.855 1.00 98.06 117 ILE A N 1
ATOM 884 C CA . ILE A 1 117 ? -17.368 1.426 13.153 1.00 98.06 117 ILE A CA 1
ATOM 885 C C . ILE A 1 117 ? -17.328 0.968 14.609 1.00 98.06 117 ILE A C 1
ATOM 887 O O . ILE A 1 117 ? -17.297 -0.232 14.872 1.00 98.06 117 ILE A O 1
ATOM 891 N N . LEU A 1 118 ? -17.353 1.897 15.568 1.00 98.31 118 LEU A N 1
ATOM 892 C CA . LEU A 1 118 ? -17.103 1.557 16.973 1.00 98.31 118 LEU A CA 1
ATOM 893 C C . LEU A 1 118 ? -18.165 0.618 17.561 1.00 98.31 118 LEU A C 1
ATOM 895 O O . LEU A 1 118 ? -17.816 -0.404 18.143 1.00 98.31 118 LEU A O 1
ATOM 899 N N . GLU A 1 119 ? -19.452 0.954 17.443 1.00 98.25 119 GLU A N 1
ATOM 900 C CA . GLU A 1 119 ? -20.547 0.157 18.013 1.00 98.25 119 GLU A CA 1
ATOM 901 C C . GLU A 1 119 ? -20.648 -1.251 17.391 1.00 98.25 119 GLU A C 1
ATOM 903 O O . GLU A 1 119 ? -20.751 -2.216 18.157 1.00 98.25 119 GLU A O 1
ATOM 908 N N . PRO A 1 120 ? -20.545 -1.420 16.055 1.00 98.50 120 PRO A N 1
ATOM 909 C CA . PRO A 1 120 ? -20.470 -2.735 15.435 1.00 98.50 120 PRO A CA 1
ATOM 910 C C . PRO A 1 120 ? -19.289 -3.563 15.945 1.00 98.50 120 PRO A C 1
ATOM 912 O O . PRO A 1 120 ? -19.499 -4.694 16.378 1.00 98.50 120 PRO A O 1
ATOM 915 N N . LEU A 1 121 ? -18.075 -3.002 15.994 1.00 98.62 121 LEU A N 1
ATOM 916 C CA . LEU A 1 121 ? -16.892 -3.725 16.481 1.00 98.62 121 LEU A CA 1
ATOM 917 C C . LEU A 1 121 ? -16.987 -4.056 17.976 1.00 98.62 121 LEU A C 1
ATOM 919 O O . LEU A 1 121 ? -16.684 -5.177 18.380 1.00 98.62 121 LEU A O 1
ATOM 923 N N . ARG A 1 122 ? -17.489 -3.128 18.798 1.00 98.44 122 ARG A N 1
ATOM 924 C CA . ARG A 1 122 ? -17.728 -3.351 20.232 1.00 98.44 122 ARG A CA 1
ATOM 925 C C . ARG A 1 122 ? -18.705 -4.500 20.469 1.00 98.44 122 ARG A C 1
ATOM 927 O O . ARG A 1 122 ? -18.496 -5.297 21.379 1.00 98.44 122 ARG A O 1
ATOM 934 N N . SER A 1 123 ? -19.750 -4.614 19.646 1.00 98.19 123 SER A N 1
ATOM 935 C CA . SER A 1 123 ? -20.759 -5.676 19.775 1.00 98.19 123 SER A CA 1
ATOM 936 C C . SER A 1 123 ? -20.213 -7.087 19.533 1.00 98.19 123 SER A C 1
ATOM 938 O O . SER A 1 123 ? -20.807 -8.065 19.989 1.00 98.19 123 SER A O 1
ATOM 940 N N . LEU A 1 124 ? -19.063 -7.207 18.859 1.00 97.88 124 LEU A N 1
ATOM 941 C CA . LEU A 1 124 ? -18.404 -8.492 18.636 1.00 97.88 124 LEU A CA 1
ATOM 942 C C . LEU A 1 124 ? -17.789 -9.059 19.923 1.00 97.88 124 LEU A C 1
ATOM 944 O O . LEU A 1 124 ? -17.595 -10.272 20.002 1.00 97.88 124 LEU A O 1
ATOM 948 N N . GLY A 1 125 ? -17.503 -8.209 20.921 1.00 96.81 125 GLY A N 1
ATOM 949 C CA . GLY A 1 125 ? -16.885 -8.621 22.185 1.00 96.81 125 GLY A CA 1
ATOM 950 C C . GLY A 1 125 ? -15.497 -9.237 21.996 1.00 96.81 125 GLY A C 1
ATOM 951 O O . GLY A 1 125 ? -15.135 -10.166 22.716 1.00 96.81 125 GLY A O 1
ATOM 952 N N . HIS A 1 126 ? -14.749 -8.781 20.985 1.00 96.50 126 HIS A N 1
ATOM 953 C CA . HIS A 1 126 ? -13.438 -9.335 20.663 1.00 96.50 126 HIS A CA 1
ATOM 954 C C . HIS A 1 126 ? -12.432 -9.015 21.792 1.00 96.50 126 HIS A C 1
ATOM 956 O O . HIS A 1 126 ? -12.384 -7.872 22.246 1.00 96.50 126 HIS A O 1
ATOM 962 N N . PRO A 1 127 ? -11.619 -9.984 22.261 1.00 94.88 127 PRO A N 1
ATOM 963 C CA . PRO A 1 127 ? -10.742 -9.801 23.428 1.00 94.88 127 PRO A CA 1
ATOM 964 C C . PRO A 1 127 ? -9.538 -8.884 23.168 1.00 94.88 127 PRO A C 1
ATOM 966 O O . PRO A 1 127 ? -8.848 -8.477 24.097 1.00 94.88 127 PRO A O 1
ATOM 969 N N . GLN A 1 128 ? -9.257 -8.601 21.900 1.00 95.50 128 GLN A N 1
ATOM 970 C CA . GLN A 1 128 ? -8.164 -7.748 21.441 1.00 95.50 128 GLN A CA 1
ATOM 971 C C . GLN A 1 128 ? -8.714 -6.694 20.478 1.00 95.50 128 GLN A C 1
ATOM 973 O O . GLN A 1 128 ? -9.722 -6.966 19.819 1.00 95.50 128 GLN A O 1
ATOM 978 N N . PRO A 1 129 ? -8.047 -5.541 20.314 1.00 97.00 129 PRO A N 1
ATOM 979 C CA . PRO A 1 129 ? -8.503 -4.545 19.362 1.00 97.00 129 PRO A CA 1
ATOM 980 C C . PRO A 1 129 ? -8.480 -5.099 17.938 1.00 97.00 129 PRO A C 1
ATOM 982 O O . PRO A 1 129 ? -7.520 -5.770 17.527 1.00 97.00 129 PRO A O 1
ATOM 985 N N . LEU A 1 130 ? -9.548 -4.799 17.202 1.00 98.44 130 LEU A N 1
ATOM 986 C CA . LEU A 1 130 ? -9.673 -5.095 15.784 1.00 98.44 130 LEU A CA 1
ATOM 987 C C . LEU A 1 130 ? -9.005 -3.991 14.953 1.00 98.44 130 LEU A C 1
ATOM 989 O O . LEU A 1 130 ? -9.052 -2.811 15.296 1.00 98.44 130 LEU A O 1
ATOM 993 N N . ILE A 1 131 ? -8.360 -4.380 13.857 1.00 98.50 131 ILE A N 1
ATOM 994 C CA . ILE A 1 131 ? -7.461 -3.516 13.091 1.00 98.50 131 ILE A CA 1
ATOM 995 C C . ILE A 1 131 ? -8.111 -3.090 11.781 1.00 98.50 131 ILE A C 1
ATOM 997 O O . ILE A 1 131 ? -8.518 -3.930 10.976 1.00 98.50 131 ILE A O 1
ATOM 1001 N N . ILE A 1 132 ? -8.167 -1.783 11.544 1.00 98.69 132 ILE A N 1
ATOM 1002 C CA . ILE A 1 132 ? -8.567 -1.192 10.266 1.00 98.69 132 ILE A CA 1
ATOM 1003 C C . ILE A 1 132 ? -7.312 -0.686 9.564 1.00 98.69 132 ILE A C 1
ATOM 1005 O O . ILE A 1 132 ? -6.583 0.140 10.109 1.00 98.69 132 ILE A O 1
ATOM 1009 N N . ILE A 1 133 ? -7.055 -1.167 8.350 1.00 98.31 133 ILE A N 1
ATOM 1010 C CA . ILE A 1 133 ? -5.899 -0.740 7.555 1.00 98.31 133 ILE A CA 1
ATOM 1011 C C . ILE A 1 133 ? -6.363 0.176 6.428 1.00 98.31 133 ILE A C 1
ATOM 1013 O O . ILE A 1 133 ? -7.245 -0.194 5.657 1.00 98.31 133 ILE A O 1
ATOM 1017 N N . MET A 1 134 ? -5.759 1.359 6.315 1.00 95.88 134 MET A N 1
ATOM 1018 C CA . MET A 1 134 ? -6.032 2.314 5.241 1.00 95.88 134 MET A CA 1
ATOM 1019 C C . MET A 1 134 ? -4.739 2.654 4.498 1.00 95.88 134 MET A C 1
ATOM 1021 O O . MET A 1 134 ? -3.807 3.251 5.044 1.00 95.88 134 MET A O 1
ATOM 1025 N N . ASP A 1 135 ? -4.669 2.244 3.237 1.00 94.31 135 ASP A N 1
ATOM 1026 C CA . ASP A 1 135 ? -3.505 2.435 2.374 1.00 94.31 135 ASP A CA 1
ATOM 1027 C C . ASP A 1 135 ? -3.670 3.676 1.479 1.00 94.31 135 ASP A C 1
ATOM 1029 O O . ASP A 1 135 ? -4.758 3.925 0.954 1.00 94.31 135 ASP A O 1
ATOM 1033 N N . ALA A 1 136 ? -2.573 4.419 1.294 1.00 91.50 136 ALA A N 1
ATOM 1034 C CA . ALA A 1 136 ? -2.466 5.663 0.530 1.00 91.50 136 ALA A CA 1
ATOM 1035 C C . ALA A 1 136 ? -3.377 6.819 1.006 1.00 91.50 136 ALA A C 1
ATOM 1037 O O . ALA A 1 136 ? -4.109 7.400 0.205 1.00 91.50 136 ALA A O 1
ATOM 1038 N N . MET A 1 137 ? -3.311 7.185 2.294 1.00 91.56 137 MET A N 1
ATOM 1039 C CA . MET A 1 137 ? -4.062 8.323 2.861 1.00 91.56 137 MET A CA 1
ATOM 1040 C C . MET A 1 137 ? -3.802 9.638 2.113 1.00 91.56 137 MET A C 1
ATOM 1042 O O . MET A 1 137 ? -4.743 10.386 1.852 1.00 91.56 137 MET A O 1
ATOM 1046 N N . ASP A 1 138 ? -2.561 9.870 1.682 1.00 87.88 138 ASP A N 1
ATOM 1047 C CA . ASP A 1 138 ? -2.152 11.057 0.924 1.00 87.88 138 ASP A CA 1
ATOM 1048 C C . ASP A 1 138 ? -2.833 11.197 -0.446 1.00 87.88 138 ASP A C 1
ATOM 1050 O O . ASP A 1 138 ? -2.860 12.288 -1.015 1.00 87.88 138 ASP A O 1
ATOM 1054 N N . GLU A 1 139 ? -3.387 10.108 -0.988 1.00 85.69 139 GLU A N 1
ATOM 1055 C CA . GLU A 1 139 ? -4.080 10.103 -2.281 1.00 85.69 139 GLU A CA 1
ATOM 1056 C C . GLU A 1 139 ? -5.574 10.479 -2.143 1.00 85.69 139 GLU A C 1
ATOM 1058 O O . GLU A 1 139 ? -6.259 10.658 -3.150 1.00 85.69 139 GLU A O 1
ATOM 1063 N N . TRP A 1 140 ? -6.085 10.666 -0.917 1.00 87.62 140 TRP A N 1
ATOM 1064 C CA . TRP A 1 140 ? -7.474 11.046 -0.654 1.00 87.62 140 TRP A CA 1
ATOM 1065 C C . TRP A 1 140 ? -7.598 12.483 -0.147 1.00 87.62 140 TRP A C 1
ATOM 1067 O O . TRP A 1 140 ? -7.100 12.822 0.917 1.00 87.62 140 TRP A O 1
ATOM 1077 N N . ARG A 1 141 ? -8.323 13.341 -0.871 1.00 85.19 141 ARG A N 1
ATOM 1078 C CA . ARG A 1 141 ? -8.447 14.776 -0.552 1.00 85.19 141 ARG A CA 1
ATOM 1079 C C . ARG A 1 141 ? -8.934 15.071 0.873 1.00 85.19 141 ARG A C 1
ATOM 1081 O O . ARG A 1 141 ? -8.392 15.967 1.514 1.00 85.19 141 ARG A O 1
ATOM 1088 N N . ASP A 1 142 ? -9.925 14.327 1.360 1.00 88.25 142 ASP A N 1
ATOM 1089 C CA . ASP A 1 142 ? -10.586 14.613 2.641 1.00 88.25 142 ASP A CA 1
ATOM 1090 C C . ASP A 1 142 ? -9.956 13.870 3.833 1.00 88.25 142 ASP A C 1
ATOM 1092 O O . ASP A 1 142 ? -10.504 13.891 4.941 1.00 88.25 142 ASP A O 1
ATOM 1096 N N . HIS A 1 143 ? -8.773 13.265 3.645 1.00 89.12 143 HIS A N 1
ATOM 1097 C CA . HIS A 1 143 ? -8.041 12.585 4.716 1.00 89.12 143 HIS A CA 1
ATOM 1098 C C . HIS A 1 143 ? -7.850 13.432 5.990 1.00 89.12 143 HIS A C 1
ATOM 1100 O O . HIS A 1 143 ? -7.987 12.855 7.070 1.00 89.12 143 HIS A O 1
ATOM 1106 N N . PRO A 1 144 ? -7.624 14.768 5.954 1.00 90.06 144 PRO A N 1
ATOM 1107 C CA . PRO A 1 144 ? -7.451 15.541 7.184 1.00 90.06 144 PRO A CA 1
ATOM 1108 C C . PRO A 1 144 ? -8.721 15.595 8.035 1.00 90.06 144 PRO A C 1
ATOM 1110 O O . PRO A 1 144 ? -8.648 15.534 9.259 1.00 90.06 144 PRO A O 1
ATOM 1113 N N . ILE A 1 145 ? -9.888 15.684 7.386 1.00 91.50 145 ILE A N 1
ATOM 1114 C CA . ILE A 1 145 ? -11.192 15.742 8.059 1.00 91.50 145 ILE A CA 1
ATOM 1115 C C . ILE A 1 145 ? -11.453 14.411 8.765 1.00 91.50 145 ILE A C 1
ATOM 1117 O O . ILE A 1 145 ? -11.853 14.385 9.928 1.00 91.50 145 ILE A O 1
ATOM 1121 N N . PHE A 1 146 ? -11.175 13.304 8.075 1.00 92.31 146 PHE A N 1
ATOM 1122 C CA . PHE A 1 146 ? -11.305 11.968 8.640 1.00 92.31 146 PHE A CA 1
ATOM 1123 C C . PHE A 1 146 ? -10.350 11.732 9.810 1.00 92.31 146 PHE A C 1
ATOM 1125 O O . PHE A 1 146 ? -10.795 11.297 10.868 1.00 92.31 146 PHE A O 1
ATOM 1132 N N . ILE A 1 147 ? -9.062 12.062 9.652 1.00 92.19 147 ILE A N 1
ATOM 1133 C CA . ILE A 1 147 ? -8.065 11.886 10.716 1.00 92.19 147 ILE A CA 1
ATOM 1134 C C . ILE A 1 147 ? -8.458 12.693 11.955 1.00 92.19 147 ILE A C 1
ATOM 1136 O O . ILE A 1 147 ? -8.447 12.145 13.052 1.00 92.19 147 ILE A O 1
ATOM 1140 N N . LYS A 1 148 ? -8.884 13.952 11.795 1.00 92.19 148 LYS A N 1
ATOM 1141 C CA . LYS A 1 148 ? -9.368 14.767 12.917 1.00 92.19 148 LYS A CA 1
ATOM 1142 C C . LYS A 1 148 ? -10.542 14.104 13.645 1.00 92.19 148 LYS A C 1
ATOM 1144 O O . LYS A 1 148 ? -10.583 14.096 14.872 1.00 92.19 148 LYS A O 1
ATOM 1149 N N . ALA A 1 149 ? -11.486 13.517 12.910 1.00 93.50 149 ALA A N 1
ATOM 1150 C CA . ALA A 1 149 ? -12.633 12.843 13.512 1.00 93.50 149 ALA A CA 1
ATOM 1151 C C . ALA A 1 149 ? -12.238 11.594 14.331 1.00 93.50 149 ALA A C 1
ATOM 1153 O O . ALA A 1 149 ? -12.932 11.261 15.296 1.00 93.50 149 ALA A O 1
ATOM 1154 N N . LEU A 1 150 ? -11.102 10.947 14.022 1.00 95.25 150 LEU A N 1
ATOM 1155 C CA . LEU A 1 150 ? -10.589 9.807 14.794 1.00 95.25 150 LEU A CA 1
ATOM 1156 C C . LEU A 1 150 ? -10.242 10.164 16.244 1.00 95.25 150 LEU A C 1
ATOM 1158 O O . LEU A 1 150 ? -10.280 9.271 17.084 1.00 95.25 150 LEU A O 1
ATOM 1162 N N . ALA A 1 151 ? -9.992 11.436 16.581 1.00 93.75 151 ALA A N 1
ATOM 1163 C CA . ALA A 1 151 ? -9.709 11.856 17.960 1.00 93.75 151 ALA A CA 1
ATOM 1164 C C . ALA A 1 151 ? -10.793 11.393 18.956 1.00 93.75 151 ALA A C 1
ATOM 1166 O O . ALA A 1 151 ? -10.507 11.079 20.112 1.00 93.75 151 ALA A O 1
ATOM 1167 N N . ARG A 1 152 ? -12.049 11.264 18.499 1.00 93.31 152 ARG A N 1
ATOM 1168 C CA . ARG A 1 152 ? -13.171 10.757 19.311 1.00 93.31 152 ARG A CA 1
ATOM 1169 C C . ARG A 1 152 ? -13.066 9.284 19.688 1.00 93.31 152 ARG A C 1
ATOM 1171 O O . ARG A 1 152 ? -13.800 8.847 20.568 1.00 93.31 152 ARG A O 1
ATOM 1178 N N . LEU A 1 153 ? -12.184 8.535 19.037 1.00 95.94 153 LEU A N 1
ATOM 1179 C CA . LEU A 1 153 ? -11.939 7.121 19.293 1.00 95.94 153 LEU A CA 1
ATOM 1180 C C . LEU A 1 153 ? -10.651 6.884 20.095 1.00 95.94 153 LEU A C 1
ATOM 1182 O O . LEU A 1 153 ? -10.308 5.732 20.329 1.00 95.94 153 LEU A O 1
ATOM 1186 N N . ASN A 1 154 ? -9.935 7.923 20.549 1.00 95.38 154 ASN A N 1
ATOM 1187 C CA . ASN A 1 154 ? -8.669 7.744 21.279 1.00 95.38 154 ASN A CA 1
ATOM 1188 C C . ASN A 1 154 ? -8.812 6.845 22.516 1.00 95.38 154 ASN A C 1
ATOM 1190 O O . ASN A 1 154 ? -7.947 6.018 22.785 1.00 95.38 154 ASN A O 1
ATOM 1194 N N . SER A 1 155 ? -9.919 6.976 23.252 1.00 95.25 155 SER A N 1
ATOM 1195 C CA . SER A 1 155 ? -10.216 6.152 24.432 1.00 95.25 155 SER A CA 1
ATOM 1196 C C . SER A 1 155 ? -10.695 4.736 24.094 1.00 95.25 155 SER A C 1
ATOM 1198 O O . SER A 1 155 ? -11.009 3.967 24.996 1.00 95.25 155 SER A O 1
ATOM 1200 N N . GLU A 1 156 ? -10.786 4.395 22.809 1.00 97.00 156 GLU A N 1
ATOM 1201 C CA . GLU A 1 156 ? -11.372 3.156 22.291 1.00 97.00 156 GLU A CA 1
ATOM 1202 C C . GLU A 1 156 ? -10.322 2.246 21.635 1.00 97.00 156 GLU A C 1
ATOM 1204 O O . GLU A 1 156 ? -10.672 1.289 20.940 1.00 97.00 156 GLU A O 1
ATOM 1209 N N . SER A 1 157 ? -9.030 2.504 21.878 1.00 95.69 157 SER A N 1
ATOM 1210 C CA . SER A 1 157 ? -7.912 1.726 21.324 1.00 95.69 157 SER A CA 1
ATOM 1211 C C . SER A 1 157 ? -7.857 0.273 21.814 1.00 95.69 157 SER A C 1
ATOM 1213 O O . SER A 1 157 ? -7.142 -0.545 21.239 1.00 95.69 157 SER A O 1
ATOM 1215 N N . SER A 1 158 ? -8.644 -0.085 22.834 1.00 96.56 158 SER A N 1
ATOM 1216 C CA . SER A 1 158 ? -8.879 -1.473 23.254 1.00 96.56 158 SER A CA 1
ATOM 1217 C C . SER A 1 158 ? -9.866 -2.226 22.351 1.00 96.56 158 SER A C 1
ATOM 1219 O O . SER A 1 158 ? -9.858 -3.455 22.341 1.00 96.56 158 SER A O 1
ATOM 1221 N N . ILE A 1 159 ? -10.690 -1.512 21.577 1.00 98.06 159 ILE A N 1
ATOM 1222 C CA . ILE A 1 159 ? -11.716 -2.072 20.683 1.00 98.06 159 ILE A CA 1
ATOM 1223 C C . ILE A 1 159 ? -11.259 -2.008 19.230 1.00 98.06 159 ILE A C 1
ATOM 1225 O O . ILE A 1 159 ? -11.412 -2.980 18.490 1.00 98.06 159 ILE A O 1
ATOM 1229 N N . VAL A 1 160 ? -10.709 -0.866 18.812 1.00 98.06 160 VAL A N 1
ATOM 1230 C CA . VAL A 1 160 ? -10.316 -0.626 17.424 1.00 98.06 160 VAL A CA 1
ATOM 1231 C C . VAL A 1 160 ? -9.024 0.173 17.342 1.00 98.06 160 VAL A C 1
ATOM 1233 O O . VAL A 1 160 ? -8.835 1.142 18.071 1.00 98.06 160 VAL A O 1
ATOM 1236 N N . LYS A 1 161 ? -8.148 -0.213 16.415 1.00 98.25 161 LYS A N 1
ATOM 1237 C CA . LYS A 1 161 ? -6.941 0.538 16.053 1.00 98.25 161 LYS A CA 1
ATOM 1238 C C . LYS A 1 161 ? -6.838 0.701 14.544 1.00 98.25 161 LYS A C 1
ATOM 1240 O O . LYS A 1 161 ? -7.349 -0.118 13.778 1.00 98.25 161 LYS A O 1
ATOM 1245 N N . PHE A 1 162 ? -6.147 1.752 14.123 1.00 98.19 162 PHE A N 1
ATOM 1246 C CA . PHE A 1 162 ? -5.959 2.098 12.720 1.00 98.19 162 PHE A CA 1
ATOM 1247 C C . PHE A 1 162 ? -4.492 1.970 12.328 1.00 98.19 162 PHE A C 1
ATOM 1249 O O . PHE A 1 162 ? -3.615 2.512 12.995 1.00 98.19 162 PHE A O 1
ATOM 1256 N N . ILE A 1 163 ? -4.223 1.307 11.207 1.00 98.31 163 ILE A N 1
ATOM 1257 C CA . ILE A 1 163 ? -2.918 1.340 10.547 1.00 98.31 163 ILE A CA 1
ATOM 1258 C C . ILE A 1 163 ? -3.081 2.125 9.256 1.00 98.31 163 ILE A C 1
ATOM 1260 O O . ILE A 1 163 ? -3.795 1.707 8.347 1.00 98.31 163 ILE A O 1
ATOM 1264 N N . LEU A 1 164 ? -2.411 3.266 9.174 1.00 97.00 164 LEU A N 1
ATOM 1265 C CA . LEU A 1 164 ? -2.467 4.156 8.023 1.00 97.00 164 LEU A CA 1
ATOM 1266 C C . LEU A 1 164 ? -1.147 4.100 7.266 1.00 97.00 164 LEU A C 1
ATOM 1268 O O . LEU A 1 164 ? -0.087 3.933 7.872 1.00 97.00 164 LEU A O 1
ATOM 1272 N N . THR A 1 165 ? -1.188 4.305 5.953 1.00 96.06 165 THR A N 1
ATOM 1273 C CA . THR A 1 165 ? 0.030 4.603 5.192 1.00 96.06 165 THR A CA 1
ATOM 1274 C C . THR A 1 165 ? -0.061 5.947 4.491 1.00 96.06 165 THR A C 1
ATOM 1276 O O . THR A 1 165 ? -1.114 6.304 3.966 1.00 96.06 165 THR A O 1
ATOM 1279 N N . ASP A 1 166 ? 1.059 6.664 4.465 1.00 93.12 166 ASP A N 1
ATOM 1280 C CA . ASP A 1 166 ? 1.147 8.007 3.888 1.00 93.12 166 ASP A CA 1
ATOM 1281 C C . ASP A 1 166 ? 2.538 8.253 3.265 1.00 93.12 166 ASP A C 1
ATOM 1283 O O . ASP A 1 166 ? 3.513 7.538 3.534 1.00 93.12 166 ASP A O 1
ATOM 1287 N N . ARG A 1 167 ? 2.680 9.249 2.390 1.00 90.94 167 ARG A N 1
ATOM 1288 C CA . ARG A 1 167 ? 4.001 9.702 1.925 1.00 90.94 167 ARG A CA 1
ATOM 1289 C C . ARG A 1 167 ? 4.735 10.513 2.983 1.00 90.94 167 ARG A C 1
ATOM 1291 O O . ARG A 1 167 ? 5.958 10.390 3.100 1.00 90.94 167 ARG A O 1
ATOM 1298 N N . LEU A 1 168 ? 4.005 11.332 3.727 1.00 89.25 168 LEU A N 1
ATOM 1299 C CA . LEU A 1 168 ? 4.528 12.279 4.696 1.00 89.25 168 LEU A CA 1
ATOM 1300 C C . LEU A 1 168 ? 4.255 11.805 6.121 1.00 89.25 168 LEU A C 1
ATOM 1302 O O . LEU A 1 168 ? 3.400 10.966 6.383 1.00 89.25 168 LEU A O 1
ATOM 1306 N N . ASN A 1 169 ? 5.024 12.338 7.064 1.00 88.81 169 ASN A N 1
ATOM 1307 C CA . ASN A 1 169 ? 4.726 12.131 8.471 1.00 88.81 169 ASN A CA 1
ATOM 1308 C C 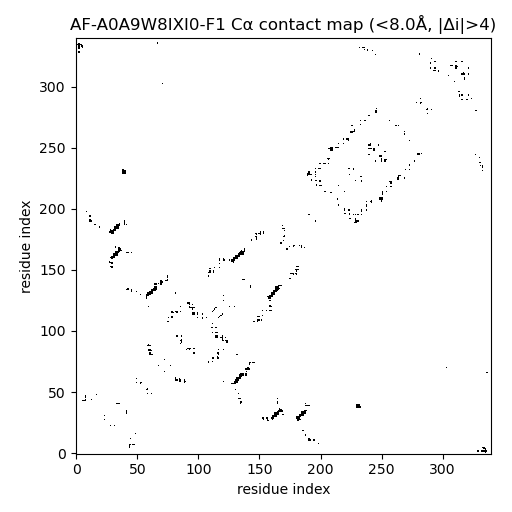. ASN A 1 169 ? 3.505 12.991 8.839 1.00 88.81 169 ASN A C 1
ATOM 1310 O O . ASN A 1 169 ? 3.585 14.220 8.770 1.00 88.81 169 ASN A O 1
ATOM 1314 N N . LEU A 1 170 ? 2.402 12.348 9.237 1.00 82.56 170 LEU A N 1
ATOM 1315 C CA . LEU A 1 170 ? 1.155 13.028 9.594 1.00 82.56 170 LEU A CA 1
ATOM 1316 C C . LEU A 1 170 ? 1.346 14.036 10.738 1.00 82.56 170 LEU A C 1
ATOM 1318 O O . LEU A 1 170 ? 0.900 15.174 10.617 1.00 82.56 170 LEU A O 1
ATOM 1322 N N . CYS A 1 171 ? 2.097 13.699 11.786 1.00 81.25 171 CYS A N 1
ATOM 1323 C CA . CYS A 1 171 ? 2.366 14.624 12.893 1.00 81.25 171 CYS A CA 1
ATOM 1324 C C . CYS A 1 171 ? 3.224 15.827 12.459 1.00 81.25 171 CYS A C 1
ATOM 1326 O O . CYS A 1 171 ? 3.118 16.911 13.022 1.00 81.25 171 CYS A O 1
ATOM 1328 N N . ALA A 1 172 ? 4.048 15.678 11.416 1.00 79.50 172 ALA A N 1
ATOM 1329 C CA . ALA A 1 172 ? 4.824 16.788 10.855 1.00 79.50 172 ALA A CA 1
ATOM 1330 C C . ALA A 1 172 ? 4.030 17.652 9.856 1.00 79.50 172 ALA A C 1
ATOM 1332 O O . ALA A 1 172 ? 4.458 18.757 9.522 1.00 79.50 172 ALA A O 1
ATOM 1333 N N . SER A 1 173 ? 2.889 17.164 9.359 1.00 72.38 173 SER A N 1
ATOM 1334 C CA . SER A 1 173 ? 2.136 17.779 8.257 1.00 72.38 173 SER A CA 1
ATOM 1335 C C . SER A 1 173 ? 1.285 18.998 8.654 1.00 72.38 173 SER A C 1
ATOM 1337 O O . SER A 1 173 ? 0.667 19.613 7.787 1.00 72.38 173 SER A O 1
ATOM 1339 N N . ARG A 1 174 ? 1.296 19.397 9.941 1.00 71.56 174 ARG A N 1
ATOM 1340 C CA . ARG A 1 174 ? 0.537 20.539 10.505 1.00 71.56 174 ARG A CA 1
ATOM 1341 C C . ARG A 1 174 ? -0.963 20.508 10.174 1.00 71.56 174 ARG A C 1
ATOM 1343 O O . ARG A 1 174 ? -1.597 21.558 10.056 1.00 71.56 174 ARG A O 1
ATOM 1350 N N . LEU A 1 175 ? -1.534 19.315 9.998 1.00 78.75 175 LEU A N 1
ATOM 1351 C CA . LEU A 1 175 ? -2.963 19.169 9.738 1.00 78.75 175 LEU A CA 1
ATOM 1352 C C . LEU A 1 175 ? -3.772 19.637 10.962 1.00 78.75 175 LEU A C 1
ATOM 1354 O O . LEU A 1 175 ? -3.424 19.288 12.091 1.00 78.75 175 LEU A O 1
ATOM 1358 N N . PRO A 1 176 ? -4.856 20.410 10.777 1.00 76.44 176 PRO A N 1
ATOM 1359 C CA . PRO A 1 176 ? -5.662 20.889 11.897 1.00 76.44 176 PRO A CA 1
ATOM 1360 C C . PRO A 1 176 ? -6.243 19.737 12.728 1.00 76.44 176 PRO A C 1
ATOM 1362 O O . PRO A 1 176 ? -6.943 18.881 12.190 1.00 76.44 176 PRO A O 1
ATOM 1365 N N . GLY A 1 177 ? -6.009 19.749 14.043 1.00 76.06 177 GLY A N 1
ATOM 1366 C CA . GLY A 1 177 ? -6.527 18.737 14.974 1.00 76.06 177 GLY A CA 1
ATOM 1367 C C . GLY A 1 177 ? -5.743 17.421 14.998 1.00 76.06 177 GLY A C 1
ATOM 1368 O O . GLY A 1 177 ? -6.179 16.483 15.654 1.00 76.06 177 GLY A O 1
ATOM 1369 N N . ILE A 1 178 ? -4.593 17.335 14.316 1.00 83.56 178 ILE A N 1
ATOM 1370 C CA . ILE A 1 178 ? -3.742 16.135 14.348 1.00 83.56 178 ILE A CA 1
ATOM 1371 C C . ILE A 1 178 ? -3.187 15.854 15.750 1.00 83.56 178 ILE A C 1
ATOM 1373 O O . ILE A 1 178 ? -3.101 14.697 16.148 1.00 83.56 178 ILE A O 1
ATOM 1377 N N . ASP A 1 179 ? -2.890 16.912 16.510 1.00 84.81 179 ASP A N 1
ATOM 1378 C CA . ASP A 1 179 ? -2.354 16.836 17.876 1.00 84.81 179 ASP A CA 1
ATOM 1379 C C . ASP A 1 179 ? -3.383 16.288 18.881 1.00 84.81 179 ASP A C 1
ATOM 1381 O O . ASP A 1 179 ? -3.026 15.873 19.980 1.00 84.81 179 ASP A O 1
ATOM 1385 N N . GLU A 1 180 ? -4.668 16.273 18.508 1.00 89.25 180 GLU A N 1
ATOM 1386 C CA . GLU A 1 180 ? -5.745 15.697 19.316 1.00 89.25 180 GLU A CA 1
ATOM 1387 C C . GLU A 1 180 ? -5.863 14.179 19.128 1.00 89.25 180 GLU A C 1
ATOM 1389 O O . GLU A 1 180 ? -6.619 13.544 19.857 1.00 89.25 180 GLU A O 1
ATOM 1394 N N . VAL A 1 181 ? -5.161 13.574 18.165 1.00 91.44 181 VAL A N 1
ATOM 1395 C CA . VAL A 1 181 ? -5.230 12.136 17.860 1.00 91.44 181 VAL A CA 1
ATOM 1396 C C . VAL A 1 181 ? -3.999 11.429 18.432 1.00 91.44 181 VAL A C 1
ATOM 1398 O O . VAL A 1 181 ? -2.872 11.883 18.247 1.00 91.44 181 VAL A O 1
ATOM 1401 N N . SER A 1 182 ? -4.186 10.278 19.087 1.00 94.12 182 SER A N 1
ATOM 1402 C CA . SER A 1 182 ? -3.062 9.450 19.556 1.00 94.12 182 SER A CA 1
ATOM 1403 C C . SER A 1 182 ? -2.441 8.701 18.375 1.00 94.12 182 SER A C 1
ATOM 1405 O O . SER A 1 182 ? -2.983 7.684 17.925 1.00 94.12 182 SER A O 1
ATOM 1407 N N . ILE A 1 183 ? -1.342 9.239 17.837 1.00 94.75 183 ILE A N 1
ATOM 1408 C CA . ILE A 1 183 ? -0.670 8.730 16.637 1.00 94.75 183 ILE A CA 1
ATOM 1409 C C . ILE A 1 183 ? 0.782 8.353 16.941 1.00 94.75 183 ILE A C 1
ATOM 1411 O O . ILE A 1 183 ? 1.612 9.207 17.251 1.00 94.75 183 ILE A O 1
ATOM 1415 N N . TYR A 1 184 ? 1.123 7.092 16.686 1.00 95.06 184 TYR A N 1
ATOM 1416 C CA . TYR A 1 184 ? 2.501 6.647 16.513 1.00 95.06 184 TYR A CA 1
ATOM 1417 C C . TYR A 1 184 ? 2.908 6.741 15.040 1.00 95.06 184 TYR A C 1
ATOM 1419 O O . TYR A 1 184 ? 2.169 6.309 14.154 1.00 95.06 184 TYR A O 1
ATOM 1427 N N . THR A 1 185 ? 4.103 7.259 14.746 1.00 95.38 185 THR A N 1
ATOM 1428 C CA . THR A 1 185 ? 4.613 7.342 13.366 1.00 95.38 185 THR A CA 1
ATOM 1429 C C . THR A 1 185 ? 5.817 6.432 13.158 1.00 95.38 185 THR A C 1
ATOM 1431 O O . THR A 1 185 ? 6.751 6.405 13.958 1.00 95.38 185 THR A O 1
ATOM 1434 N N . TYR A 1 186 ? 5.810 5.690 12.051 1.00 96.81 186 TYR A N 1
ATOM 1435 C CA . TYR A 1 186 ? 6.883 4.787 11.654 1.00 96.81 186 TYR A CA 1
ATOM 1436 C C . TYR A 1 186 ? 7.401 5.145 10.261 1.00 96.81 186 TYR A C 1
ATOM 1438 O O . TYR A 1 186 ? 6.686 5.017 9.265 1.00 96.81 186 TYR A O 1
ATOM 1446 N N . ARG A 1 187 ? 8.665 5.576 10.173 1.00 96.69 187 ARG A N 1
ATOM 1447 C CA . ARG A 1 187 ? 9.311 5.873 8.891 1.00 96.69 187 ARG A CA 1
ATOM 1448 C C . ARG A 1 187 ? 9.804 4.587 8.237 1.00 96.69 187 ARG A C 1
ATOM 1450 O O . ARG A 1 187 ? 10.788 4.002 8.677 1.00 96.69 187 ARG A O 1
ATOM 1457 N N . LEU A 1 188 ? 9.178 4.205 7.131 1.00 96.06 188 LEU A N 1
ATOM 1458 C CA . LEU A 1 188 ? 9.573 3.041 6.353 1.00 96.06 188 LEU A CA 1
ATOM 1459 C C . LEU A 1 188 ? 10.831 3.340 5.524 1.00 96.06 188 LEU A C 1
ATOM 1461 O O . LEU A 1 188 ? 10.842 4.241 4.678 1.00 96.06 188 LEU A O 1
ATOM 1465 N N . GLY A 1 189 ? 11.891 2.574 5.779 1.00 93.69 189 GLY A N 1
ATOM 1466 C CA . GLY A 1 189 ? 13.175 2.687 5.091 1.00 93.69 189 GLY A CA 1
ATOM 1467 C C . GLY A 1 189 ? 13.308 1.793 3.848 1.00 93.69 189 GLY A C 1
ATOM 1468 O O . GLY A 1 189 ? 12.417 0.976 3.557 1.00 93.69 189 GLY A O 1
ATOM 1469 N N . PRO A 1 190 ? 14.424 1.937 3.105 1.00 92.56 190 PRO A N 1
ATOM 1470 C CA . PRO A 1 190 ? 14.796 1.025 2.026 1.00 92.56 190 PRO A CA 1
ATOM 1471 C C . PRO A 1 190 ? 14.911 -0.419 2.511 1.00 92.56 190 PRO A C 1
ATOM 1473 O O . PRO A 1 190 ? 15.233 -0.674 3.670 1.00 92.56 190 PRO A O 1
ATOM 1476 N N . ILE A 1 191 ? 14.647 -1.362 1.610 1.00 92.06 191 ILE A N 1
ATOM 1477 C CA . ILE A 1 191 ? 14.844 -2.788 1.871 1.00 92.06 191 ILE A CA 1
ATOM 1478 C C . ILE A 1 191 ? 16.344 -3.110 1.832 1.00 92.06 191 ILE A C 1
ATOM 1480 O O . ILE A 1 191 ? 17.097 -2.476 1.087 1.00 92.06 191 ILE A O 1
ATOM 1484 N N . SER A 1 192 ? 16.781 -4.095 2.624 1.00 93.06 192 SER A N 1
ATOM 1485 C CA . SER A 1 192 ? 18.183 -4.513 2.644 1.00 93.06 192 SER A CA 1
ATOM 1486 C C . SER A 1 192 ? 18.649 -5.019 1.274 1.00 93.06 192 SER A C 1
ATOM 1488 O O . SER A 1 192 ? 17.874 -5.556 0.473 1.00 93.06 192 SER A O 1
ATOM 1490 N N . LYS A 1 193 ? 19.947 -4.865 1.002 1.00 91.81 193 LYS A N 1
ATOM 1491 C CA . LYS A 1 193 ? 20.546 -5.293 -0.268 1.00 91.81 193 LYS A CA 1
ATOM 1492 C C . LYS A 1 193 ? 20.370 -6.794 -0.487 1.00 91.81 193 LYS A C 1
ATOM 1494 O O . LYS A 1 193 ? 20.109 -7.220 -1.603 1.00 91.81 193 LYS A O 1
ATOM 1499 N N . GLU A 1 194 ? 20.452 -7.589 0.570 1.00 93.44 194 GLU A N 1
ATOM 1500 C CA . GLU A 1 194 ? 20.336 -9.050 0.544 1.00 93.44 194 GLU A CA 1
ATOM 1501 C C . GLU A 1 194 ? 18.951 -9.481 0.055 1.00 93.44 194 GLU A C 1
ATOM 1503 O O . GLU A 1 194 ? 18.831 -10.351 -0.804 1.00 93.44 194 GLU A O 1
ATOM 1508 N N . VAL A 1 195 ? 17.897 -8.820 0.535 1.00 93.62 195 VAL A N 1
ATOM 1509 C CA . VAL A 1 195 ? 16.526 -9.093 0.096 1.00 93.62 195 VAL A CA 1
ATOM 1510 C C . VAL A 1 195 ? 16.327 -8.689 -1.367 1.00 93.62 195 VAL A C 1
ATOM 1512 O O . VAL A 1 195 ? 15.683 -9.417 -2.124 1.00 93.62 195 VAL A O 1
ATOM 1515 N N . ILE A 1 196 ? 16.898 -7.560 -1.798 1.00 93.06 196 ILE A N 1
ATOM 1516 C CA . ILE A 1 196 ? 16.855 -7.150 -3.208 1.00 93.06 196 ILE A CA 1
ATOM 1517 C C . ILE A 1 196 ? 17.621 -8.139 -4.104 1.00 93.06 196 ILE A C 1
ATOM 1519 O O . ILE A 1 196 ? 17.129 -8.481 -5.179 1.00 93.06 196 ILE A O 1
ATOM 1523 N N . LYS A 1 197 ? 18.767 -8.674 -3.661 1.00 94.38 197 LYS A N 1
ATOM 1524 C CA . LYS A 1 197 ? 19.479 -9.747 -4.381 1.00 94.38 197 LYS A CA 1
ATOM 1525 C C . LYS A 1 197 ? 18.601 -10.977 -4.549 1.00 94.38 197 LYS A C 1
ATOM 1527 O O . LYS A 1 197 ? 18.492 -11.501 -5.655 1.00 94.38 197 LYS A O 1
ATOM 1532 N N . VAL A 1 198 ? 17.935 -11.414 -3.478 1.00 93.31 198 VAL A N 1
ATOM 1533 C CA . VAL A 1 198 ? 16.988 -12.541 -3.528 1.00 93.31 198 VAL A CA 1
ATOM 1534 C C . VAL A 1 198 ? 15.864 -12.262 -4.527 1.00 93.31 198 VAL A C 1
ATOM 1536 O O . VAL A 1 198 ? 15.522 -13.139 -5.321 1.00 93.31 198 VAL A O 1
ATOM 1539 N N . TYR A 1 199 ? 15.326 -11.039 -4.540 1.00 92.94 199 TYR A N 1
ATOM 1540 C CA . TYR A 1 199 ? 14.335 -10.619 -5.529 1.00 92.94 199 TYR A CA 1
ATOM 1541 C C . TYR A 1 199 ? 14.872 -10.764 -6.962 1.00 92.94 199 TYR A C 1
ATOM 1543 O O . TYR A 1 199 ? 14.237 -11.421 -7.788 1.00 92.94 199 TYR A O 1
ATOM 1551 N N . PHE A 1 200 ? 16.054 -10.219 -7.261 1.00 94.62 200 PHE A N 1
ATOM 1552 C CA . PHE A 1 200 ? 16.644 -10.326 -8.596 1.00 94.62 200 PHE A CA 1
ATOM 1553 C C . PHE A 1 200 ? 16.936 -11.770 -8.995 1.00 94.62 200 PHE A C 1
ATOM 1555 O O . PHE A 1 200 ? 16.555 -12.170 -10.092 1.00 94.62 200 PHE A O 1
ATOM 1562 N N . HIS A 1 201 ? 17.522 -12.583 -8.115 1.00 92.56 201 HIS A N 1
ATOM 1563 C CA . HIS A 1 201 ? 17.755 -14.000 -8.397 1.00 92.56 201 HIS A CA 1
ATOM 1564 C C . HIS A 1 201 ? 16.459 -14.747 -8.725 1.00 92.56 201 HIS A C 1
ATOM 1566 O O . HIS A 1 201 ? 16.426 -15.517 -9.684 1.00 92.56 201 HIS A O 1
ATOM 1572 N N . LYS A 1 202 ? 15.380 -14.485 -7.975 1.00 90.62 202 LYS A N 1
ATOM 1573 C CA . LYS A 1 202 ? 14.070 -15.101 -8.217 1.00 90.62 202 LYS A CA 1
ATOM 1574 C C . LYS A 1 202 ? 13.509 -14.717 -9.588 1.00 90.62 202 LYS A C 1
ATOM 1576 O O . LYS A 1 202 ? 13.078 -15.589 -10.336 1.00 90.62 202 LYS A O 1
ATOM 1581 N N . TYR A 1 203 ? 13.489 -13.427 -9.916 1.00 91.25 203 TYR A N 1
ATOM 1582 C CA . TYR A 1 203 ? 12.757 -12.942 -11.088 1.00 91.25 203 TYR A CA 1
ATOM 1583 C C . TYR A 1 203 ? 13.580 -12.912 -12.382 1.00 91.25 203 TYR A C 1
ATOM 1585 O O . TYR A 1 203 ? 13.009 -13.114 -13.452 1.00 91.25 203 TYR A O 1
ATOM 1593 N N . LEU A 1 204 ? 14.907 -12.773 -12.330 1.00 93.25 204 LEU A N 1
ATOM 1594 C CA . LEU A 1 204 ? 15.756 -12.898 -13.527 1.00 93.25 204 LEU A CA 1
ATOM 1595 C C . LEU A 1 204 ? 15.735 -14.319 -14.106 1.00 93.25 204 LEU A C 1
ATOM 1597 O O . LEU A 1 204 ? 15.902 -14.489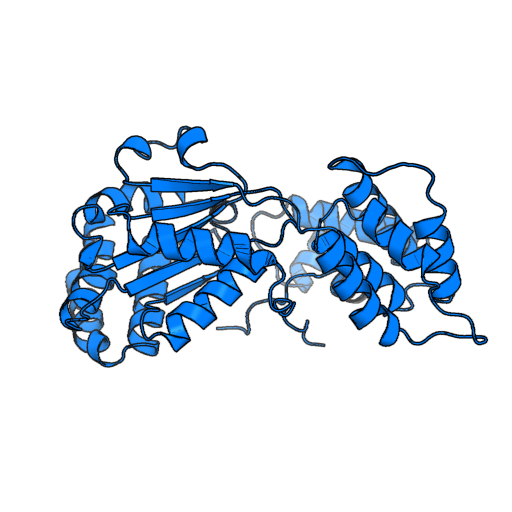 -15.312 1.00 93.25 204 LEU A O 1
ATOM 1601 N N . GLY A 1 205 ? 15.466 -15.332 -13.275 1.00 88.56 205 GLY A N 1
ATOM 1602 C CA . GLY A 1 205 ? 15.226 -16.703 -13.734 1.00 88.56 205 GLY A CA 1
ATOM 1603 C C . GLY A 1 205 ? 13.941 -16.872 -14.553 1.00 88.56 205 GLY A C 1
ATOM 1604 O O . GLY A 1 205 ? 13.802 -17.864 -15.258 1.00 88.56 205 GLY A O 1
ATOM 1605 N N . THR A 1 206 ? 13.015 -15.908 -14.492 1.00 89.75 206 THR A N 1
ATOM 1606 C CA . THR A 1 206 ? 11.761 -15.924 -15.269 1.00 89.75 206 THR A CA 1
ATOM 1607 C C . THR A 1 206 ? 11.865 -15.187 -16.605 1.00 89.75 206 THR A C 1
ATOM 1609 O O . THR A 1 206 ? 10.947 -15.252 -17.421 1.00 89.75 206 THR A O 1
ATOM 1612 N N . VAL A 1 207 ? 12.978 -14.487 -16.844 1.00 89.94 207 VAL A N 1
ATOM 1613 C CA . VAL A 1 207 ? 13.222 -13.755 -18.089 1.00 89.94 207 VAL A CA 1
ATOM 1614 C C . VAL A 1 207 ? 13.518 -14.743 -19.218 1.00 89.94 207 VAL A C 1
ATOM 1616 O O . VAL A 1 207 ? 14.329 -15.657 -19.069 1.00 89.94 207 VAL A O 1
ATOM 1619 N N . SER A 1 208 ? 12.865 -14.543 -20.364 1.00 89.69 208 SER A N 1
ATOM 1620 C CA . SER A 1 208 ? 13.098 -15.328 -21.582 1.00 89.69 208 SER A CA 1
ATOM 1621 C C . SER A 1 208 ? 14.362 -14.839 -22.282 1.00 89.69 208 SER A C 1
ATOM 1623 O O . SER A 1 208 ? 14.319 -13.999 -23.179 1.00 89.69 208 SER A O 1
ATOM 1625 N N . TRP A 1 209 ? 15.506 -15.321 -21.812 1.00 91.31 209 TRP A N 1
ATOM 1626 C CA . TRP A 1 209 ? 16.797 -14.977 -22.384 1.00 91.31 209 TRP A CA 1
ATOM 1627 C C . TRP A 1 209 ? 17.001 -15.566 -23.788 1.00 91.31 209 TRP A C 1
ATOM 1629 O O . TRP A 1 209 ? 16.431 -16.600 -24.129 1.00 91.31 209 TRP A O 1
ATOM 1639 N N . VAL A 1 210 ? 17.865 -14.927 -24.580 1.00 88.56 210 VAL A N 1
ATOM 1640 C CA . VAL A 1 210 ? 18.200 -15.332 -25.956 1.00 88.56 210 VAL A CA 1
ATOM 1641 C C . VAL A 1 210 ? 19.710 -15.523 -26.119 1.00 88.56 210 VAL A C 1
ATOM 1643 O O . VAL A 1 210 ? 20.497 -14.992 -25.330 1.00 88.56 210 VAL A O 1
ATOM 1646 N N . ASP A 1 211 ? 20.110 -16.297 -27.129 1.00 86.50 211 ASP A N 1
ATOM 1647 C CA . ASP A 1 211 ? 21.512 -16.545 -27.513 1.00 86.50 211 ASP A CA 1
ATOM 1648 C C . ASP A 1 211 ? 22.399 -17.118 -26.394 1.00 86.50 211 ASP A C 1
ATOM 1650 O O . ASP A 1 211 ? 23.602 -16.868 -26.333 1.00 86.50 211 ASP A O 1
ATOM 1654 N N . GLY A 1 212 ? 21.800 -17.856 -25.452 1.00 83.06 212 GLY A N 1
ATOM 1655 C CA . GLY A 1 212 ? 22.503 -18.439 -24.302 1.00 83.06 212 GLY A CA 1
ATOM 1656 C C . GLY A 1 212 ? 23.036 -17.418 -23.286 1.00 83.06 212 GLY A C 1
ATOM 1657 O O . GLY A 1 212 ? 23.678 -17.805 -22.309 1.00 83.06 212 GLY A O 1
ATOM 1658 N N . ARG A 1 213 ? 22.767 -16.121 -23.482 1.00 88.38 213 ARG A N 1
ATOM 1659 C CA . ARG A 1 213 ? 23.147 -15.050 -22.552 1.00 88.38 213 ARG A CA 1
ATOM 1660 C C . ARG A 1 213 ? 22.185 -15.037 -21.373 1.00 88.38 213 ARG A C 1
ATOM 1662 O O . ARG A 1 213 ? 21.010 -15.311 -21.541 1.00 88.38 213 ARG A O 1
ATOM 1669 N N . LYS A 1 214 ? 22.654 -14.701 -20.177 1.00 92.69 214 LYS A N 1
ATOM 1670 C CA . LYS A 1 214 ? 21.806 -14.503 -18.992 1.00 92.69 214 LYS A CA 1
ATOM 1671 C C . LYS A 1 214 ? 22.459 -13.512 -18.046 1.00 92.69 214 LYS A C 1
ATOM 1673 O O . LYS A 1 214 ? 23.663 -13.287 -18.150 1.00 92.69 214 LYS A O 1
ATOM 1678 N N . ALA A 1 215 ? 21.684 -12.970 -17.111 1.00 93.50 215 ALA A N 1
ATOM 1679 C CA . ALA A 1 215 ? 22.240 -12.155 -16.040 1.00 93.50 215 ALA A CA 1
ATOM 1680 C C . ALA A 1 215 ? 23.306 -12.941 -15.258 1.00 93.50 215 ALA A C 1
ATOM 1682 O O . ALA A 1 215 ? 23.067 -14.060 -14.792 1.00 93.50 215 ALA A O 1
ATOM 1683 N N . SER A 1 216 ? 24.485 -12.345 -15.129 1.00 93.88 216 SER A N 1
ATOM 1684 C CA . SER A 1 216 ? 25.579 -12.843 -14.304 1.00 93.88 216 SER A CA 1
ATOM 1685 C C . SER A 1 216 ? 25.391 -12.440 -12.839 1.00 93.88 216 SER A C 1
ATOM 1687 O O . SER A 1 216 ? 24.607 -11.549 -12.509 1.00 93.88 216 SER A O 1
ATOM 1689 N N . SER A 1 217 ? 26.155 -13.055 -11.934 1.00 93.81 217 SER A N 1
ATOM 1690 C CA . SER A 1 217 ? 26.182 -12.626 -10.529 1.00 93.81 217 SER A CA 1
ATOM 1691 C C . SER A 1 217 ? 26.651 -11.172 -10.380 1.00 93.81 217 SER A C 1
ATOM 1693 O O . SER A 1 217 ? 26.144 -10.460 -9.521 1.00 93.81 217 SER A O 1
ATOM 1695 N N . ALA A 1 218 ? 27.562 -10.707 -11.245 1.00 94.00 218 ALA A N 1
ATOM 1696 C CA . ALA A 1 218 ? 28.017 -9.317 -11.253 1.00 94.00 218 ALA A CA 1
ATOM 1697 C C . ALA A 1 218 ? 26.895 -8.345 -11.656 1.00 94.00 218 ALA A C 1
ATOM 1699 O O . ALA A 1 218 ? 26.772 -7.273 -11.063 1.00 94.00 218 ALA A O 1
ATOM 1700 N N . ASP A 1 219 ? 26.030 -8.740 -12.597 1.00 94.44 219 ASP A N 1
ATOM 1701 C CA . ASP A 1 219 ? 24.850 -7.948 -12.957 1.00 94.44 219 ASP A CA 1
ATOM 1702 C C . ASP A 1 219 ? 23.885 -7.841 -11.775 1.00 94.44 219 ASP A C 1
ATOM 1704 O O . ASP A 1 219 ? 23.384 -6.759 -11.487 1.00 94.44 219 ASP A O 1
ATOM 1708 N N . VAL A 1 220 ? 23.656 -8.938 -11.042 1.00 95.62 220 VAL A N 1
ATOM 1709 C CA . VAL A 1 220 ? 22.786 -8.934 -9.852 1.00 95.62 220 VAL A CA 1
ATOM 1710 C C . VAL A 1 220 ? 23.329 -8.011 -8.763 1.00 95.62 220 VAL A C 1
ATOM 1712 O O . VAL A 1 220 ? 22.564 -7.236 -8.183 1.00 95.62 220 VAL A O 1
ATOM 1715 N N . GLU A 1 221 ? 24.636 -8.055 -8.498 1.00 94.00 221 GLU A N 1
ATOM 1716 C CA . GLU A 1 221 ? 25.290 -7.127 -7.569 1.00 94.00 221 GLU A CA 1
ATOM 1717 C C . GLU A 1 221 ? 25.079 -5.679 -8.015 1.00 94.00 221 GLU A C 1
ATOM 1719 O O . GLU A 1 221 ? 24.611 -4.845 -7.234 1.00 94.00 221 GLU A O 1
ATOM 1724 N N . LYS A 1 222 ? 25.311 -5.390 -9.301 1.00 92.06 222 LYS A N 1
ATOM 1725 C CA . LYS A 1 222 ? 25.168 -4.033 -9.820 1.00 92.06 222 LYS A CA 1
ATOM 1726 C C . LYS A 1 222 ? 23.727 -3.530 -9.779 1.00 92.06 222 LYS A C 1
ATOM 1728 O O . LYS A 1 222 ? 23.485 -2.406 -9.346 1.00 92.06 222 LYS A O 1
ATOM 1733 N N . LEU A 1 223 ? 22.759 -4.350 -10.178 1.00 93.19 223 LEU A N 1
ATOM 1734 C CA . LEU A 1 223 ? 21.334 -4.025 -10.085 1.00 93.19 223 LEU A CA 1
ATOM 1735 C C . LEU A 1 223 ? 20.902 -3.788 -8.634 1.00 93.19 223 LEU A C 1
ATOM 1737 O O . LEU A 1 223 ? 20.114 -2.885 -8.355 1.00 93.19 223 LEU A O 1
ATOM 1741 N N . THR A 1 224 ? 21.443 -4.567 -7.697 1.00 93.12 224 THR A N 1
ATOM 1742 C CA . THR A 1 224 ? 21.184 -4.385 -6.266 1.00 93.12 224 THR A CA 1
ATOM 1743 C C . THR A 1 224 ? 21.686 -3.027 -5.791 1.00 93.12 224 THR A C 1
ATOM 1745 O O . THR A 1 224 ? 20.944 -2.312 -5.117 1.00 93.12 224 THR A O 1
ATOM 1748 N N . GLU A 1 225 ? 22.905 -2.637 -6.167 1.00 90.50 225 GLU A N 1
ATOM 1749 C CA . GLU A 1 225 ? 23.439 -1.305 -5.867 1.00 90.50 225 GLU A CA 1
ATOM 1750 C C . GLU A 1 225 ? 22.574 -0.193 -6.464 1.00 90.50 225 GLU A C 1
ATOM 1752 O O . GLU A 1 225 ? 22.189 0.732 -5.750 1.00 90.50 225 GLU A O 1
ATOM 1757 N N . LEU A 1 226 ? 22.243 -0.303 -7.754 1.00 87.81 226 LEU A N 1
ATOM 1758 C CA . LEU A 1 226 ? 21.461 0.698 -8.482 1.00 87.81 226 LEU A CA 1
ATOM 1759 C C . LEU A 1 226 ? 20.041 0.861 -7.928 1.00 87.81 226 LEU A C 1
ATOM 1761 O O . LEU A 1 226 ? 19.487 1.956 -7.984 1.00 87.81 226 LEU A O 1
ATOM 1765 N N . SER A 1 227 ? 19.463 -0.197 -7.351 1.00 89.56 227 SER A N 1
ATOM 1766 C CA . SER A 1 227 ? 18.129 -0.134 -6.752 1.00 89.56 227 SER A CA 1
ATOM 1767 C C . SER A 1 227 ? 18.030 0.816 -5.560 1.00 89.56 227 SER A C 1
ATOM 1769 O O . SER A 1 227 ? 16.926 1.247 -5.225 1.00 89.56 227 SER A O 1
ATOM 1771 N N . GLY A 1 228 ? 19.142 1.083 -4.861 1.00 87.94 228 GLY A N 1
ATOM 1772 C CA . GLY A 1 228 ? 19.137 1.848 -3.613 1.00 87.94 228 GLY A CA 1
ATOM 1773 C C . GLY A 1 228 ? 18.187 1.287 -2.542 1.00 87.94 228 GLY A C 1
ATOM 1774 O O . GLY A 1 228 ? 17.723 2.037 -1.686 1.00 87.94 228 GLY A O 1
ATOM 1775 N N . GLY A 1 229 ? 17.835 -0.005 -2.611 1.00 89.88 229 GLY A N 1
ATOM 1776 C CA . GLY A 1 229 ? 16.854 -0.629 -1.719 1.00 89.88 229 GLY A CA 1
ATOM 1777 C C . GLY A 1 229 ? 15.391 -0.278 -2.027 1.00 89.88 229 GLY A C 1
ATOM 1778 O O . GLY A 1 229 ? 14.525 -0.505 -1.180 1.00 89.88 229 GLY A O 1
ATOM 1779 N N . LEU A 1 230 ? 15.089 0.278 -3.209 1.00 90.44 230 LEU A N 1
ATOM 1780 C CA . LEU A 1 230 ? 13.731 0.597 -3.661 1.00 90.44 230 LEU A CA 1
ATOM 1781 C C . LEU A 1 230 ? 13.097 -0.586 -4.420 1.00 90.44 230 LEU A C 1
ATOM 1783 O O . LEU A 1 230 ? 13.505 -0.887 -5.545 1.00 90.44 230 LEU A O 1
ATOM 1787 N N . PRO A 1 231 ? 12.028 -1.215 -3.893 1.00 89.81 231 PRO A N 1
ATOM 1788 C CA . PRO A 1 231 ? 11.360 -2.331 -4.571 1.00 89.81 231 PRO A CA 1
ATOM 1789 C C . PRO A 1 231 ? 10.729 -1.941 -5.912 1.00 89.81 231 PRO A C 1
ATOM 1791 O O . PRO A 1 231 ? 10.713 -2.737 -6.852 1.00 89.81 231 PRO A O 1
ATOM 1794 N N . VAL A 1 232 ? 10.227 -0.703 -6.031 1.00 88.12 232 VAL A N 1
ATOM 1795 C CA . VAL A 1 232 ? 9.685 -0.196 -7.302 1.00 88.12 232 VAL A CA 1
ATOM 1796 C C . VAL A 1 232 ? 10.748 -0.188 -8.399 1.00 88.12 232 VAL A C 1
ATOM 1798 O O . VAL A 1 232 ? 10.445 -0.488 -9.548 1.00 88.12 232 VAL A O 1
ATOM 1801 N N . TRP A 1 233 ? 12.001 0.107 -8.048 1.00 90.94 233 TRP A N 1
ATOM 1802 C CA . TRP A 1 233 ? 13.095 0.154 -9.007 1.00 90.94 233 TRP A CA 1
ATOM 1803 C C . TRP A 1 233 ? 13.400 -1.257 -9.508 1.00 90.94 233 TRP A C 1
ATOM 1805 O O . TRP A 1 233 ? 13.387 -1.507 -10.710 1.00 90.94 233 TRP A O 1
ATOM 1815 N N . ALA A 1 234 ? 13.558 -2.206 -8.579 1.00 91.00 234 ALA A N 1
ATOM 1816 C CA . ALA A 1 234 ? 13.836 -3.600 -8.914 1.00 91.00 234 ALA A CA 1
ATOM 1817 C C . ALA A 1 234 ? 12.723 -4.230 -9.766 1.00 91.00 234 ALA A C 1
ATOM 1819 O O . ALA A 1 234 ? 13.000 -4.854 -10.789 1.00 91.00 234 ALA A O 1
ATOM 1820 N N . SER A 1 235 ? 11.459 -4.014 -9.394 1.00 89.06 235 SER A N 1
ATOM 1821 C CA . SER A 1 235 ? 10.313 -4.508 -10.171 1.00 89.06 235 SER A CA 1
ATOM 1822 C C . SER A 1 235 ? 10.192 -3.858 -11.548 1.00 89.06 235 SER A C 1
ATOM 1824 O O . SER A 1 235 ? 9.845 -4.544 -12.505 1.00 89.06 235 SER A O 1
ATOM 1826 N N . THR A 1 236 ? 10.542 -2.577 -11.679 1.00 88.19 236 THR A N 1
ATOM 1827 C CA . THR A 1 236 ? 10.566 -1.890 -12.977 1.00 88.19 236 THR A CA 1
ATOM 1828 C C . THR A 1 236 ? 11.641 -2.475 -13.894 1.00 88.19 236 THR A C 1
ATOM 1830 O O . THR A 1 236 ? 11.364 -2.715 -15.065 1.00 88.19 236 THR A O 1
ATOM 1833 N N . VAL A 1 237 ? 12.839 -2.784 -13.378 1.00 90.38 237 VAL A N 1
ATOM 1834 C CA . VAL A 1 237 ? 13.876 -3.483 -14.161 1.00 90.38 237 VAL A CA 1
ATOM 1835 C C . VAL A 1 237 ? 13.385 -4.847 -14.631 1.00 90.38 237 VAL A C 1
ATOM 1837 O O . VAL A 1 237 ? 13.499 -5.162 -15.811 1.00 90.38 237 VAL A O 1
ATOM 1840 N N . ILE A 1 238 ? 12.794 -5.648 -13.742 1.00 90.38 238 ILE A N 1
ATOM 1841 C CA . ILE A 1 238 ? 12.241 -6.952 -14.126 1.00 90.38 238 ILE A CA 1
ATOM 1842 C C . ILE A 1 238 ? 11.155 -6.798 -15.196 1.00 90.38 238 ILE A C 1
ATOM 1844 O O . ILE A 1 238 ? 11.169 -7.537 -16.176 1.00 90.38 238 ILE A O 1
ATOM 1848 N N . ALA A 1 239 ? 10.258 -5.818 -15.068 1.00 86.44 239 ALA A N 1
ATOM 1849 C CA . ALA A 1 239 ? 9.238 -5.549 -16.077 1.00 86.44 239 ALA A CA 1
ATOM 1850 C C . ALA A 1 239 ? 9.848 -5.192 -17.445 1.00 86.44 239 ALA A C 1
ATOM 1852 O O . ALA A 1 239 ? 9.382 -5.690 -18.467 1.00 86.44 239 ALA A O 1
ATOM 1853 N N . LEU A 1 240 ? 10.925 -4.398 -17.468 1.00 85.56 240 LEU A N 1
ATOM 1854 C CA . LEU A 1 240 ? 11.665 -4.070 -18.694 1.00 85.56 240 LEU A CA 1
ATOM 1855 C C . LEU A 1 240 ? 12.313 -5.284 -19.358 1.00 85.56 240 LEU A C 1
ATOM 1857 O O . LEU A 1 240 ? 12.432 -5.308 -20.577 1.00 85.56 240 LEU A O 1
ATOM 1861 N N . LEU A 1 241 ? 12.729 -6.277 -18.576 1.00 88.19 241 LEU A N 1
ATOM 1862 C CA . LEU A 1 241 ? 13.339 -7.500 -19.098 1.00 88.19 241 LEU A CA 1
ATOM 1863 C C . LEU A 1 241 ? 12.299 -8.543 -19.524 1.00 88.19 241 LEU A C 1
ATOM 1865 O O . LEU A 1 241 ? 12.561 -9.335 -20.426 1.00 88.19 241 LEU A O 1
ATOM 1869 N N . LEU A 1 242 ? 11.130 -8.563 -18.878 1.00 84.94 242 LEU A N 1
ATOM 1870 C CA . LEU A 1 242 ? 10.035 -9.484 -19.200 1.00 84.94 242 LEU A CA 1
ATOM 1871 C C . LEU A 1 242 ? 9.246 -9.067 -20.439 1.00 84.94 242 LEU A C 1
ATOM 1873 O O . LEU A 1 242 ? 8.664 -9.915 -21.113 1.00 84.94 242 LEU A O 1
ATOM 1877 N N . HIS A 1 243 ? 9.196 -7.772 -20.728 1.00 74.69 243 HIS A N 1
ATOM 1878 C CA . HIS A 1 243 ? 8.440 -7.247 -21.847 1.00 74.69 243 HIS A CA 1
ATOM 1879 C C . HIS A 1 243 ? 9.383 -6.720 -22.928 1.00 74.69 243 HIS A C 1
ATOM 1881 O O . HIS A 1 243 ? 10.114 -5.755 -22.724 1.00 74.69 243 HIS A O 1
ATOM 1887 N N . SER A 1 244 ? 9.322 -7.325 -24.116 1.00 62.97 244 SER A N 1
ATOM 1888 C CA . SER A 1 244 ? 10.012 -6.841 -25.314 1.00 62.97 244 SER A CA 1
ATOM 1889 C C . SER A 1 244 ? 9.322 -5.574 -25.835 1.00 62.97 244 SER A C 1
ATOM 1891 O O . SER A 1 244 ? 8.473 -5.620 -26.727 1.00 62.97 244 SER A O 1
ATOM 1893 N N . PHE A 1 245 ? 9.620 -4.435 -25.212 1.00 62.06 245 PHE A N 1
ATOM 1894 C CA . PHE A 1 245 ? 9.101 -3.127 -25.626 1.00 62.06 245 PHE A CA 1
ATOM 1895 C C . PHE A 1 245 ? 9.781 -2.585 -26.886 1.00 62.06 245 PHE A C 1
ATOM 1897 O O . PHE A 1 245 ? 9.230 -1.715 -27.558 1.00 62.06 245 PHE A O 1
ATOM 1904 N N . SER A 1 246 ? 10.960 -3.117 -27.202 1.00 64.12 246 SER A N 1
ATOM 1905 C CA . SER A 1 246 ? 11.747 -2.846 -28.398 1.00 64.12 246 SER A CA 1
ATOM 1906 C C . SER A 1 246 ? 12.201 -4.165 -29.032 1.00 64.12 246 SER A C 1
ATOM 1908 O O . SER A 1 246 ? 12.009 -5.240 -28.463 1.00 64.12 246 SER A O 1
ATOM 1910 N N . GLU A 1 247 ? 12.829 -4.080 -30.205 1.00 70.88 247 GLU A N 1
ATOM 1911 C CA . GLU A 1 247 ? 13.543 -5.209 -30.824 1.00 70.88 247 GLU A CA 1
ATOM 1912 C C . GLU A 1 247 ? 14.779 -5.640 -30.013 1.00 70.88 247 GLU A C 1
ATOM 1914 O O . GLU A 1 247 ? 15.364 -6.684 -30.287 1.00 70.88 247 GLU A O 1
ATOM 1919 N N . SER A 1 248 ? 15.169 -4.855 -29.001 1.00 81.56 248 SER A N 1
ATOM 1920 C CA . SER A 1 248 ? 16.334 -5.135 -28.169 1.00 81.56 248 SER A CA 1
ATOM 1921 C C . SER A 1 248 ? 16.079 -6.356 -27.279 1.00 81.56 248 SER A C 1
ATOM 1923 O O . SER A 1 248 ? 15.131 -6.353 -26.486 1.00 81.56 248 SER A O 1
ATOM 1925 N N . PRO A 1 2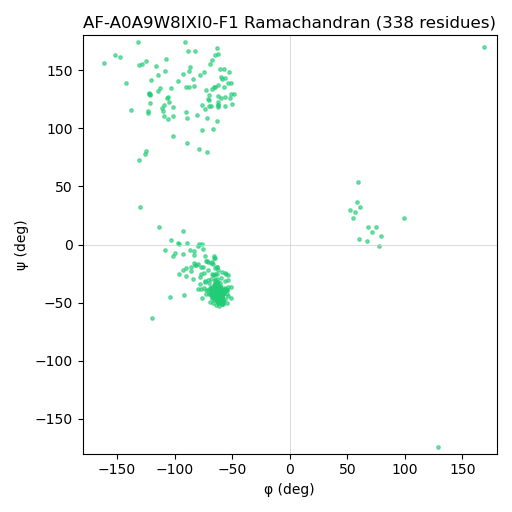49 ? 16.930 -7.389 -27.342 1.00 88.44 249 PRO A N 1
ATOM 1926 C CA . PRO A 1 249 ? 16.817 -8.542 -26.467 1.00 88.44 249 PRO A CA 1
ATOM 1927 C C . PRO A 1 249 ? 17.118 -8.185 -24.996 1.00 88.44 249 PRO A C 1
ATOM 1929 O O . PRO A 1 249 ? 17.836 -7.219 -24.717 1.00 88.44 249 PRO A O 1
ATOM 1932 N N . PRO A 1 250 ? 16.652 -8.991 -24.018 1.00 89.88 250 PRO A N 1
ATOM 1933 C CA . PRO A 1 250 ? 16.791 -8.676 -22.590 1.00 89.88 250 PRO A CA 1
ATOM 1934 C C . PRO A 1 250 ? 18.232 -8.436 -22.120 1.00 89.88 250 PRO A C 1
ATOM 1936 O O . PRO A 1 250 ? 18.466 -7.638 -21.218 1.00 89.88 250 PRO A O 1
ATOM 1939 N N . HIS A 1 251 ? 19.216 -9.102 -22.729 1.00 90.19 251 HIS A N 1
ATOM 1940 C CA . HIS A 1 251 ? 20.622 -8.940 -22.358 1.00 90.19 251 HIS A CA 1
ATOM 1941 C C . HIS A 1 251 ? 21.203 -7.578 -22.773 1.00 90.19 251 HIS A C 1
ATOM 1943 O O . HIS A 1 251 ? 22.055 -7.054 -22.061 1.00 90.19 251 HIS A O 1
ATOM 1949 N N . GLU A 1 252 ? 20.726 -6.971 -23.865 1.00 89.06 252 GLU A N 1
ATOM 1950 C CA . GLU A 1 252 ? 21.114 -5.607 -24.252 1.00 89.06 252 GLU A CA 1
ATOM 1951 C C . GLU A 1 252 ? 20.481 -4.576 -23.317 1.00 89.06 252 GLU A C 1
ATOM 1953 O O . GLU A 1 252 ? 21.159 -3.665 -22.841 1.00 89.06 252 GLU A O 1
ATOM 1958 N N . ILE A 1 253 ? 19.201 -4.768 -22.978 1.00 88.81 253 ILE A N 1
ATOM 1959 C CA . ILE A 1 253 ? 18.491 -3.920 -22.013 1.00 88.81 253 ILE A CA 1
ATOM 1960 C C . ILE A 1 253 ? 19.202 -3.959 -20.656 1.00 88.81 253 ILE A C 1
ATOM 1962 O O . ILE A 1 253 ? 19.445 -2.912 -20.056 1.00 88.81 253 ILE A O 1
ATOM 1966 N N . LEU A 1 254 ? 19.567 -5.157 -20.189 1.00 91.12 254 LEU A N 1
ATOM 1967 C CA . LEU A 1 254 ? 20.325 -5.333 -18.955 1.00 91.12 254 LEU A CA 1
ATOM 1968 C C . LEU A 1 254 ? 21.673 -4.604 -19.016 1.00 91.12 254 LEU A C 1
ATOM 1970 O O . LEU A 1 254 ? 21.992 -3.859 -18.090 1.00 91.12 254 LEU A O 1
ATOM 1974 N N . ALA A 1 255 ? 22.442 -4.792 -20.093 1.00 89.62 255 ALA A N 1
ATOM 1975 C CA . ALA A 1 255 ? 23.756 -4.175 -20.252 1.00 89.62 255 ALA A CA 1
ATOM 1976 C C . ALA A 1 255 ? 23.688 -2.640 -20.232 1.00 89.62 255 ALA A C 1
ATOM 1978 O O . ALA A 1 255 ? 24.549 -1.999 -19.634 1.00 89.62 255 ALA A O 1
ATOM 1979 N N . GLU A 1 256 ? 22.650 -2.040 -20.818 1.00 87.50 256 GLU A N 1
ATOM 1980 C CA . GLU A 1 256 ? 22.442 -0.590 -20.768 1.00 87.50 256 GLU A CA 1
ATOM 1981 C C . GLU A 1 256 ? 22.113 -0.103 -19.346 1.00 87.50 256 GLU A C 1
ATOM 1983 O O . GLU A 1 256 ? 22.679 0.888 -18.884 1.00 87.50 256 GLU A O 1
ATOM 1988 N N . ILE A 1 257 ? 21.240 -0.818 -18.623 1.00 88.00 257 ILE A N 1
ATOM 1989 C CA . ILE A 1 257 ? 20.873 -0.475 -17.238 1.00 88.00 257 ILE A CA 1
ATOM 1990 C C . ILE A 1 257 ? 22.101 -0.565 -16.320 1.00 88.00 257 ILE A C 1
ATOM 1992 O O . ILE A 1 257 ? 22.366 0.356 -15.548 1.00 88.00 257 ILE A O 1
ATOM 1996 N N . VAL A 1 258 ? 22.863 -1.656 -16.421 1.00 88.19 258 VAL A N 1
ATOM 1997 C CA . VAL A 1 258 ? 24.080 -1.920 -15.633 1.00 88.19 258 VAL A CA 1
ATOM 1998 C C . VAL A 1 258 ? 25.215 -0.963 -16.017 1.00 88.19 258 VAL A C 1
ATOM 2000 O O . VAL A 1 258 ? 25.965 -0.515 -15.148 1.00 88.19 258 VAL A O 1
ATOM 2003 N N . GLY A 1 259 ? 25.324 -0.620 -17.304 1.00 80.25 259 GLY A N 1
ATOM 2004 C CA . GLY A 1 259 ? 26.326 0.289 -17.862 1.00 80.25 259 GLY A CA 1
ATOM 2005 C C . GLY A 1 259 ? 26.091 1.769 -17.548 1.00 80.25 259 GLY A C 1
ATOM 2006 O O . GLY A 1 259 ? 26.984 2.590 -17.786 1.00 80.25 259 GLY A O 1
ATOM 2007 N N . SER A 1 260 ? 24.932 2.130 -16.986 1.00 69.25 260 SER A N 1
ATOM 2008 C CA . SER A 1 260 ? 24.670 3.496 -16.531 1.00 69.25 260 SER A CA 1
ATOM 2009 C C . SER A 1 260 ? 25.646 3.893 -15.413 1.00 69.25 260 SER A C 1
ATOM 2011 O O . SER A 1 260 ? 25.710 3.286 -14.343 1.00 69.25 260 SER A O 1
ATOM 2013 N N . ARG A 1 261 ? 26.458 4.928 -15.674 1.00 54.38 261 ARG A N 1
ATOM 2014 C CA . ARG A 1 261 ? 27.620 5.317 -14.851 1.00 54.38 261 ARG A CA 1
ATOM 2015 C C . ARG A 1 261 ? 27.284 6.026 -13.531 1.00 54.38 261 ARG A C 1
ATOM 2017 O O . ARG A 1 261 ? 28.206 6.338 -12.781 1.00 54.38 261 ARG A O 1
ATOM 2024 N N . ARG A 1 262 ? 26.020 6.330 -13.228 1.00 55.44 262 ARG A N 1
ATOM 2025 C CA . ARG A 1 262 ? 25.665 7.139 -12.047 1.00 55.44 262 ARG A CA 1
ATOM 2026 C C . ARG A 1 262 ? 25.170 6.254 -10.901 1.00 55.44 262 ARG A C 1
ATOM 2028 O O . ARG A 1 262 ? 24.164 5.569 -11.031 1.00 55.44 262 ARG A O 1
ATOM 2035 N N . GLN A 1 263 ? 25.886 6.269 -9.770 1.00 50.44 263 GLN A N 1
ATOM 2036 C CA . GLN A 1 263 ? 25.404 5.691 -8.510 1.00 50.44 263 GLN A CA 1
ATOM 2037 C C . GLN A 1 263 ? 24.143 6.442 -8.065 1.00 50.44 263 GLN A C 1
ATOM 2039 O O . GLN A 1 263 ? 24.167 7.652 -7.850 1.00 50.44 263 GLN A O 1
ATOM 2044 N N . VAL A 1 264 ? 23.036 5.713 -7.948 1.00 51.34 264 VAL A N 1
ATOM 2045 C CA . VAL A 1 264 ? 21.717 6.260 -7.632 1.00 51.34 264 VAL A CA 1
ATOM 2046 C C . VAL A 1 264 ? 21.527 6.292 -6.118 1.00 51.34 264 VAL A C 1
ATOM 2048 O O . VAL A 1 264 ? 21.000 5.365 -5.510 1.00 51.34 264 VAL A O 1
ATOM 2051 N N . GLY A 1 265 ? 21.960 7.379 -5.491 1.00 42.34 265 GLY A N 1
ATOM 2052 C CA . GLY A 1 265 ? 21.461 7.779 -4.180 1.00 42.34 265 GLY A CA 1
ATOM 2053 C C . GLY A 1 265 ? 20.441 8.900 -4.353 1.00 42.34 265 GLY A C 1
ATOM 2054 O O . GLY A 1 265 ? 20.838 10.055 -4.433 1.00 42.34 265 GLY A O 1
ATOM 2055 N N . GLY A 1 266 ? 19.141 8.589 -4.437 1.00 52.47 266 GLY A N 1
ATOM 2056 C CA . GLY A 1 266 ? 18.067 9.598 -4.449 1.00 52.47 266 GLY A CA 1
ATOM 2057 C C . GLY A 1 266 ? 17.045 9.487 -5.590 1.00 52.47 266 GLY A C 1
ATOM 2058 O O . GLY A 1 266 ? 17.056 8.540 -6.375 1.00 52.47 266 GLY A O 1
ATOM 2059 N N . SER A 1 267 ? 16.141 10.476 -5.657 1.00 52.25 267 SER A N 1
ATOM 2060 C CA . SER A 1 267 ? 15.024 10.594 -6.621 1.00 52.25 267 SER A CA 1
ATOM 2061 C C . SER A 1 267 ? 15.450 10.484 -8.095 1.00 52.25 267 SER A C 1
ATOM 2063 O O . SER A 1 267 ? 14.654 10.070 -8.941 1.00 52.25 267 SER A O 1
ATOM 2065 N N . ASP A 1 268 ? 16.700 10.825 -8.404 1.00 64.19 268 ASP A N 1
ATOM 2066 C CA . ASP A 1 268 ? 17.186 10.975 -9.776 1.00 64.19 268 ASP A CA 1
ATOM 2067 C C . ASP A 1 268 ? 17.277 9.656 -10.548 1.00 64.19 268 ASP A C 1
ATOM 2069 O O . ASP A 1 268 ? 16.930 9.617 -11.727 1.00 64.19 268 ASP A O 1
ATOM 2073 N N . GLY A 1 269 ? 17.669 8.549 -9.911 1.00 72.81 269 GLY A N 1
ATOM 2074 C CA . GLY A 1 269 ? 17.837 7.294 -10.655 1.00 72.81 269 GLY A CA 1
ATOM 2075 C C . GLY A 1 269 ? 16.566 6.470 -10.826 1.00 72.81 269 GLY A C 1
ATOM 2076 O O . GLY A 1 269 ? 16.487 5.666 -11.753 1.00 72.81 269 GLY A O 1
ATOM 2077 N N . LEU A 1 270 ? 15.531 6.704 -10.011 1.00 80.00 270 LEU A N 1
ATOM 2078 C CA . LEU A 1 270 ? 14.191 6.219 -10.346 1.00 80.00 270 LEU A CA 1
ATOM 2079 C C . LEU A 1 270 ? 13.635 6.994 -11.550 1.00 80.00 270 LEU A C 1
ATOM 2081 O O . LEU A 1 270 ? 13.067 6.388 -12.456 1.00 80.00 270 LEU A O 1
ATOM 2085 N N . GLY A 1 271 ? 13.840 8.316 -11.587 1.00 81.81 271 GLY A N 1
ATOM 2086 C CA . GLY A 1 271 ? 13.463 9.155 -12.726 1.00 81.81 271 GLY A CA 1
ATOM 2087 C C . GLY A 1 271 ? 14.170 8.747 -14.021 1.00 81.81 271 GLY A C 1
ATOM 2088 O O . GLY A 1 271 ? 13.528 8.631 -15.062 1.00 81.81 271 GLY A O 1
ATOM 2089 N N . GLU A 1 272 ? 15.471 8.461 -13.955 1.00 82.69 272 GLU A N 1
ATOM 2090 C CA . GLU A 1 272 ? 16.247 7.935 -15.081 1.00 82.69 272 GLU A CA 1
ATOM 2091 C C . GLU A 1 272 ? 15.759 6.558 -15.539 1.00 82.69 272 GLU A C 1
ATOM 2093 O O . GLU A 1 272 ? 15.566 6.362 -16.738 1.00 82.69 272 GLU A O 1
ATOM 2098 N N . LEU A 1 273 ? 15.475 5.634 -14.613 1.00 84.75 273 LEU A N 1
ATOM 2099 C CA . LEU A 1 273 ? 14.917 4.330 -14.973 1.00 84.75 273 LEU A CA 1
ATOM 2100 C C . LEU A 1 273 ? 13.585 4.478 -15.724 1.00 84.75 273 LEU A C 1
ATOM 2102 O O . LEU A 1 273 ? 13.395 3.846 -16.762 1.00 84.75 273 LEU A O 1
ATOM 2106 N N . TYR A 1 274 ? 12.681 5.339 -15.244 1.00 85.62 274 TYR A N 1
ATOM 2107 C CA . TYR A 1 274 ? 11.421 5.605 -15.941 1.00 85.62 274 TYR A CA 1
ATOM 2108 C C . TYR A 1 274 ? 11.626 6.306 -17.283 1.00 85.62 274 TYR A C 1
ATOM 2110 O O . TYR A 1 274 ? 10.930 5.973 -18.237 1.00 85.62 274 TYR A O 1
ATOM 2118 N N . ARG A 1 275 ? 12.573 7.244 -17.395 1.00 86.50 275 ARG A N 1
ATOM 2119 C CA . ARG A 1 275 ? 12.909 7.878 -18.678 1.00 86.50 275 ARG A CA 1
ATOM 2120 C C . ARG A 1 275 ? 13.351 6.828 -19.696 1.00 86.50 275 ARG A C 1
ATOM 2122 O O . ARG A 1 275 ? 12.759 6.743 -20.767 1.00 86.50 275 ARG A O 1
ATOM 2129 N N . ASN A 1 276 ? 14.299 5.979 -19.314 1.00 84.38 276 ASN A N 1
ATOM 2130 C CA . ASN A 1 276 ? 14.826 4.900 -20.146 1.00 84.38 276 ASN A CA 1
ATOM 2131 C C . ASN A 1 276 ? 13.726 3.890 -20.530 1.00 84.38 276 ASN A C 1
ATOM 2133 O O . ASN A 1 276 ? 13.674 3.417 -21.667 1.00 84.38 276 ASN A O 1
ATOM 2137 N N . ALA A 1 277 ? 12.815 3.586 -19.600 1.00 84.94 277 ALA A N 1
ATOM 2138 C CA . ALA A 1 277 ? 11.649 2.745 -19.849 1.00 84.94 277 ALA A CA 1
ATOM 2139 C C . ALA A 1 277 ? 10.679 3.375 -20.863 1.00 84.94 277 ALA A C 1
ATOM 2141 O O . ALA A 1 277 ? 10.241 2.716 -21.804 1.00 84.94 277 ALA A O 1
ATOM 2142 N N . LEU A 1 278 ? 10.355 4.659 -20.697 1.00 88.06 278 LEU A N 1
ATOM 2143 C CA . LEU A 1 278 ? 9.441 5.386 -21.578 1.00 88.06 278 LEU A CA 1
ATOM 2144 C C . LEU A 1 278 ? 10.023 5.571 -22.985 1.00 88.06 278 LEU A C 1
ATOM 2146 O O . LEU A 1 278 ? 9.285 5.459 -23.960 1.00 88.06 278 LEU A O 1
ATOM 2150 N N . GLU A 1 279 ? 11.329 5.807 -23.111 1.00 86.81 279 GLU A N 1
ATOM 2151 C CA . GLU A 1 279 ? 12.013 5.887 -24.408 1.00 86.81 279 GLU A CA 1
ATOM 2152 C C . GLU A 1 279 ? 11.942 4.560 -25.175 1.00 86.81 279 GLU A C 1
ATOM 2154 O O . GLU A 1 279 ? 11.712 4.569 -26.384 1.00 86.81 279 GLU A O 1
ATOM 2159 N N . ARG A 1 280 ? 12.028 3.422 -24.474 1.00 85.25 280 ARG A N 1
ATOM 2160 C CA . ARG A 1 280 ? 11.842 2.086 -25.068 1.00 85.25 280 ARG A CA 1
ATOM 2161 C C . ARG A 1 280 ? 10.399 1.813 -25.474 1.00 85.25 280 ARG A C 1
ATOM 2163 O O . ARG A 1 280 ? 10.165 1.281 -26.550 1.00 85.25 280 ARG A O 1
ATOM 2170 N N . LEU A 1 281 ? 9.432 2.189 -24.634 1.00 85.00 281 LEU A N 1
ATOM 2171 C CA . LEU A 1 281 ? 8.003 2.037 -24.942 1.00 85.00 281 LEU A CA 1
ATOM 2172 C C . LEU A 1 281 ? 7.565 2.901 -26.133 1.00 85.00 281 LEU A C 1
ATOM 2174 O O . LEU A 1 281 ? 6.631 2.545 -26.857 1.00 85.00 281 LEU A O 1
ATOM 2178 N N . PHE A 1 282 ? 8.218 4.048 -26.323 1.00 87.88 282 PHE A N 1
ATOM 2179 C CA . PHE A 1 282 ? 7.880 5.038 -27.341 1.00 87.88 282 PHE A CA 1
ATOM 2180 C C . PHE A 1 282 ? 9.134 5.453 -28.138 1.00 87.88 282 PHE A C 1
ATOM 2182 O O . PHE A 1 282 ? 9.610 6.583 -27.995 1.00 87.88 282 PHE A O 1
ATOM 2189 N N . PRO A 1 283 ? 9.658 4.581 -29.023 1.00 84.94 283 PRO A N 1
ATOM 2190 C CA . PRO A 1 283 ? 10.937 4.815 -29.701 1.00 84.94 283 PRO A CA 1
ATOM 2191 C C . PRO A 1 283 ? 10.859 5.877 -30.810 1.00 84.94 283 PRO A C 1
ATOM 2193 O O . PRO A 1 283 ? 11.856 6.508 -31.149 1.00 84.94 283 PRO A O 1
ATOM 2196 N N . SER A 1 284 ? 9.674 6.113 -31.388 1.00 88.69 284 SER A N 1
ATOM 2197 C CA . SER A 1 284 ? 9.490 7.114 -32.448 1.00 88.69 284 SER A CA 1
ATOM 2198 C C . SER A 1 284 ? 9.078 8.481 -31.898 1.00 88.69 284 SER A C 1
ATOM 2200 O O . SER A 1 284 ? 8.303 8.577 -30.943 1.00 88.69 284 SER A O 1
ATOM 2202 N N . ARG A 1 285 ? 9.516 9.561 -32.564 1.00 89.38 285 ARG A N 1
ATOM 2203 C CA . ARG A 1 285 ? 9.113 10.942 -32.225 1.00 89.38 285 ARG A CA 1
ATOM 2204 C C . ARG A 1 285 ? 7.593 11.119 -32.198 1.00 89.38 285 ARG A C 1
ATOM 2206 O O . ARG A 1 285 ? 7.070 11.791 -31.312 1.00 89.38 285 ARG A O 1
ATOM 2213 N N . GLU A 1 286 ? 6.884 10.480 -33.127 1.00 88.81 286 GLU A N 1
ATOM 2214 C CA . GLU A 1 286 ? 5.419 10.507 -33.162 1.00 88.81 286 GLU A CA 1
ATOM 2215 C C . GLU A 1 286 ? 4.804 9.802 -31.946 1.00 88.81 286 GLU A C 1
ATOM 2217 O O . GLU A 1 286 ? 3.922 10.364 -31.297 1.00 88.81 286 GLU A O 1
ATOM 2222 N N . ALA A 1 287 ? 5.297 8.619 -31.559 1.00 87.50 287 ALA A N 1
ATOM 2223 C CA . ALA A 1 287 ? 4.809 7.931 -30.362 1.00 87.50 287 ALA A CA 1
ATOM 2224 C C . ALA A 1 287 ? 5.030 8.768 -29.091 1.00 87.50 287 ALA A C 1
ATOM 2226 O O . ALA A 1 287 ? 4.113 8.909 -28.280 1.00 87.50 287 ALA A O 1
ATOM 2227 N N . GLN A 1 288 ? 6.202 9.396 -28.956 1.00 90.44 288 GLN A N 1
ATOM 2228 C CA . GLN A 1 288 ? 6.508 10.290 -27.835 1.00 90.44 288 GLN A CA 1
ATOM 2229 C C . GLN A 1 288 ? 5.592 11.515 -27.808 1.00 90.44 288 GLN A C 1
ATOM 2231 O O . GLN A 1 288 ? 5.140 11.924 -26.739 1.00 90.44 288 GLN A O 1
ATOM 2236 N N . LYS A 1 289 ? 5.279 12.090 -28.974 1.00 92.38 289 LYS A N 1
ATOM 2237 C CA . LYS A 1 289 ? 4.346 13.215 -29.101 1.00 92.38 289 LYS A CA 1
ATOM 2238 C C . LYS A 1 289 ? 2.949 12.841 -28.601 1.00 92.38 289 LYS A C 1
ATOM 2240 O O . LYS A 1 289 ? 2.381 13.580 -27.797 1.00 92.38 289 LYS A O 1
ATOM 2245 N N . TYR A 1 290 ? 2.409 11.694 -29.021 1.00 91.50 290 TYR A N 1
ATOM 2246 C CA . TYR A 1 290 ? 1.099 11.235 -28.545 1.00 91.50 290 TYR A CA 1
ATOM 2247 C C . TYR A 1 290 ? 1.110 10.881 -27.057 1.00 91.50 290 TYR A C 1
ATOM 2249 O O . TYR A 1 290 ? 0.171 11.242 -26.351 1.00 91.50 290 TYR A O 1
ATOM 2257 N N . PHE A 1 291 ? 2.174 10.240 -26.566 1.00 91.69 291 PHE A N 1
ATOM 2258 C CA . PHE A 1 291 ? 2.347 9.958 -25.142 1.00 91.69 291 PHE A CA 1
ATOM 2259 C C . PHE A 1 291 ? 2.341 11.245 -24.306 1.00 91.69 291 PHE A C 1
ATOM 2261 O O . PHE A 1 291 ? 1.543 11.363 -23.379 1.00 91.69 291 PHE A O 1
ATOM 2268 N N . ARG A 1 292 ? 3.156 12.248 -24.666 1.00 92.31 292 ARG A N 1
ATOM 2269 C CA . ARG A 1 292 ? 3.200 13.539 -23.954 1.00 92.31 292 ARG A CA 1
A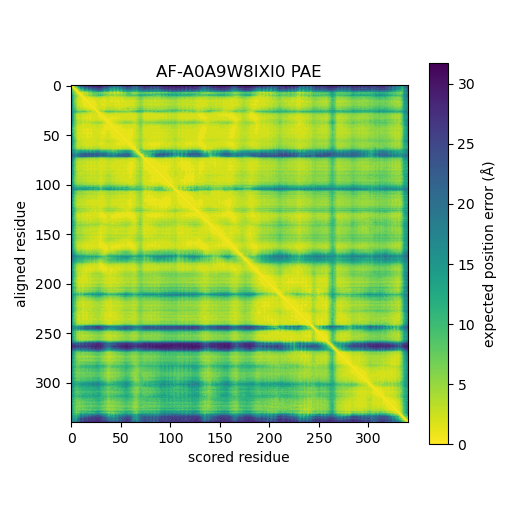TOM 2270 C C . ARG A 1 292 ? 1.855 14.254 -23.984 1.00 92.31 292 ARG A C 1
ATOM 2272 O O . ARG A 1 292 ? 1.447 14.807 -22.970 1.00 92.31 292 ARG A O 1
ATOM 2279 N N . ARG A 1 293 ? 1.150 14.221 -25.119 1.00 92.38 293 ARG A N 1
ATOM 2280 C CA . ARG A 1 293 ? -0.183 14.825 -25.251 1.00 92.38 293 ARG A CA 1
ATOM 2281 C C . ARG A 1 293 ? -1.215 14.124 -24.366 1.00 92.38 293 ARG A C 1
ATOM 2283 O O . ARG A 1 293 ? -1.991 14.801 -23.701 1.00 92.38 293 ARG A O 1
ATOM 2290 N N . LEU A 1 294 ? -1.188 12.791 -24.319 1.00 92.62 294 LEU A N 1
ATOM 2291 C CA . LEU A 1 294 ? -2.047 11.997 -23.442 1.00 92.62 294 LEU A CA 1
ATOM 2292 C C . LEU A 1 294 ? -1.760 12.300 -21.969 1.00 92.62 294 LEU A C 1
ATOM 2294 O O . LEU A 1 294 ? -2.694 12.582 -21.227 1.00 92.62 294 LEU A O 1
ATOM 2298 N N . MET A 1 295 ? -0.490 12.285 -21.554 1.00 90.81 295 MET A N 1
ATOM 2299 C CA . MET A 1 295 ? -0.106 12.578 -20.169 1.00 90.81 295 MET A CA 1
ATOM 2300 C C . MET A 1 295 ? -0.431 14.019 -19.779 1.00 90.81 295 MET A C 1
ATOM 2302 O O . MET A 1 295 ? -0.952 14.246 -18.695 1.00 90.81 295 MET A O 1
ATOM 2306 N N . GLY A 1 296 ? -0.186 14.984 -20.669 1.00 91.56 296 GLY A N 1
ATOM 2307 C CA . GLY A 1 296 ? -0.526 16.387 -20.442 1.00 91.56 296 GLY A CA 1
ATOM 2308 C C . GLY A 1 296 ? -2.025 16.590 -20.231 1.00 91.56 296 GLY A C 1
ATOM 2309 O O . GLY A 1 296 ? -2.418 17.240 -19.268 1.00 91.56 296 GLY A O 1
ATOM 2310 N N . ALA A 1 297 ? -2.865 15.973 -21.069 1.00 90.69 297 ALA A N 1
ATOM 2311 C CA . ALA A 1 297 ? -4.312 15.995 -20.868 1.00 90.69 297 ALA A CA 1
ATOM 2312 C C . ALA A 1 297 ? -4.707 15.307 -19.550 1.00 90.69 297 ALA A C 1
ATOM 2314 O O . ALA A 1 297 ? -5.476 15.867 -18.777 1.00 90.69 297 ALA A O 1
ATOM 2315 N N . ALA A 1 298 ? -4.144 14.131 -19.259 1.00 87.25 298 ALA A N 1
ATOM 2316 C CA . ALA A 1 298 ? -4.455 13.368 -18.052 1.00 87.25 298 ALA A CA 1
ATOM 2317 C C . ALA A 1 298 ? -4.076 14.092 -16.748 1.00 87.25 298 ALA A C 1
ATOM 2319 O O . ALA A 1 298 ? -4.799 13.965 -15.771 1.00 87.25 298 ALA A O 1
ATOM 2320 N N . ILE A 1 299 ? -2.977 14.854 -16.730 1.00 86.44 299 ILE A N 1
ATOM 2321 C CA . ILE A 1 299 ? -2.525 15.614 -15.551 1.00 86.44 299 ILE A CA 1
ATOM 2322 C C . ILE A 1 299 ? -3.450 16.801 -15.245 1.00 86.44 299 ILE A C 1
ATOM 2324 O O . ILE A 1 299 ? -3.604 17.174 -14.086 1.00 86.44 299 ILE A O 1
ATOM 2328 N N . VAL A 1 300 ? -4.041 17.414 -16.273 1.00 85.88 300 VAL A N 1
ATOM 2329 C CA . VAL A 1 300 ? -4.908 18.598 -16.123 1.00 85.88 300 VAL A CA 1
ATOM 2330 C C . VAL A 1 300 ? -6.358 18.212 -15.824 1.00 85.88 300 VAL A C 1
ATOM 2332 O O . VAL A 1 300 ? -7.110 19.013 -15.267 1.00 85.88 300 VAL A O 1
ATOM 2335 N N . LEU A 1 301 ? -6.765 16.996 -16.192 1.00 83.38 301 LEU A N 1
ATOM 2336 C CA . LEU A 1 301 ? -8.102 16.502 -15.899 1.00 83.38 301 LEU A CA 1
ATOM 2337 C C . LEU A 1 301 ? -8.337 16.413 -14.396 1.00 83.38 301 LEU A C 1
ATOM 2339 O O . LEU A 1 301 ? -7.571 15.791 -13.667 1.00 83.38 301 LEU A O 1
ATOM 2343 N N . LYS A 1 302 ? -9.444 17.016 -13.965 1.00 73.50 302 LYS A N 1
ATOM 2344 C CA . LYS A 1 302 ? -9.950 16.880 -12.598 1.00 73.50 302 LYS A CA 1
ATOM 2345 C C . LYS A 1 302 ? -10.625 15.521 -12.417 1.00 73.50 302 LYS A C 1
ATOM 2347 O O . LYS A 1 302 ? -10.271 14.773 -11.518 1.00 73.50 302 LYS A O 1
ATOM 2352 N N . GLU A 1 303 ? -11.465 15.155 -13.386 1.00 70.56 303 GLU A N 1
ATOM 2353 C CA . GLU A 1 303 ? -12.254 13.926 -13.372 1.00 70.56 303 GLU A CA 1
ATOM 2354 C C . GLU A 1 303 ? -11.841 12.941 -14.482 1.00 70.56 303 GLU A C 1
ATOM 2356 O O . GLU A 1 303 ? -11.483 13.350 -15.596 1.00 70.56 303 GLU A O 1
ATOM 2361 N N . PRO A 1 304 ? -11.915 11.619 -14.228 1.00 78.56 304 PRO A N 1
ATOM 2362 C CA . PRO A 1 304 ? -11.669 10.609 -15.248 1.00 78.56 304 PRO A CA 1
ATOM 2363 C C . PRO A 1 304 ? -12.779 10.617 -16.308 1.00 78.56 304 PRO A C 1
ATOM 2365 O O . PRO A 1 304 ? -13.932 10.301 -16.016 1.00 78.56 304 PRO A O 1
ATOM 2368 N N . LEU A 1 305 ? -12.412 10.889 -17.560 1.00 84.81 305 LEU A N 1
ATOM 2369 C CA . LEU A 1 305 ? -13.348 10.908 -18.686 1.00 84.81 305 LEU A CA 1
ATOM 2370 C C . LEU A 1 305 ? -13.527 9.528 -19.345 1.00 84.81 305 LEU A C 1
ATOM 2372 O O . LEU A 1 305 ? -12.568 8.745 -19.432 1.00 84.81 305 LEU A O 1
ATOM 2376 N N . PRO A 1 306 ? -14.719 9.237 -19.900 1.00 89.31 306 PRO A N 1
ATOM 2377 C CA . PRO A 1 306 ? -14.900 8.154 -20.857 1.00 89.31 306 PRO A CA 1
ATOM 2378 C C . PRO A 1 306 ? -13.908 8.261 -22.022 1.00 89.31 306 PRO A C 1
ATOM 2380 O O . PRO A 1 306 ? -13.538 9.352 -22.456 1.00 89.31 306 PRO A O 1
ATOM 2383 N N . LEU A 1 307 ? -13.495 7.116 -22.580 1.00 88.88 307 LEU A N 1
ATOM 2384 C CA . LEU A 1 307 ? -12.461 7.062 -23.625 1.00 88.88 307 LEU A CA 1
ATOM 2385 C C . LEU A 1 307 ? -12.776 7.961 -24.834 1.00 88.88 307 LEU A C 1
ATOM 2387 O O . LEU A 1 307 ? -11.867 8.571 -25.391 1.00 88.88 307 LEU A O 1
ATOM 2391 N N . VAL A 1 308 ? -14.044 8.028 -25.243 1.00 91.38 308 VAL A N 1
ATOM 2392 C CA . VAL A 1 308 ? -14.498 8.813 -26.404 1.00 91.38 308 VAL A CA 1
ATOM 2393 C C . VAL A 1 308 ? -14.378 10.317 -26.140 1.00 91.38 308 VAL A C 1
ATOM 2395 O O . VAL A 1 308 ? -13.865 11.058 -26.979 1.00 91.38 308 VAL A O 1
ATOM 2398 N N . GLU A 1 309 ? -14.780 10.765 -24.954 1.00 91.94 309 GLU A N 1
ATOM 2399 C CA . GLU A 1 309 ? -14.671 12.165 -24.537 1.00 91.94 309 GLU A CA 1
ATOM 2400 C C . GLU A 1 309 ? -13.212 12.575 -24.358 1.00 91.94 309 GLU A C 1
ATOM 2402 O O . GLU A 1 309 ? -12.782 13.586 -24.911 1.00 91.94 309 GLU A O 1
ATOM 2407 N N . PHE A 1 310 ? -12.412 11.735 -23.690 1.00 91.94 310 PHE A N 1
ATOM 2408 C CA . PHE A 1 310 ? -10.972 11.952 -23.565 1.00 91.94 310 PHE A CA 1
ATOM 2409 C C . PHE A 1 310 ? -10.300 12.029 -24.940 1.00 91.94 310 PHE A C 1
ATOM 2411 O O . PHE A 1 310 ? -9.448 12.880 -25.169 1.00 91.94 310 PHE A O 1
ATOM 2418 N N . SER A 1 311 ? -10.679 11.148 -25.872 1.00 92.81 311 SER A N 1
ATOM 2419 C CA . SER A 1 311 ? -10.154 11.131 -27.243 1.00 92.81 311 SER A CA 1
ATOM 2420 C C . SER A 1 311 ? -10.428 12.435 -27.982 1.00 92.81 311 SER A C 1
ATOM 2422 O O . SER A 1 311 ? -9.527 12.965 -28.638 1.00 92.81 311 SER A O 1
ATOM 2424 N N . THR A 1 312 ? -11.640 12.963 -27.826 1.00 93.00 312 THR A N 1
ATOM 2425 C CA . THR A 1 312 ? -12.066 14.231 -28.420 1.00 93.00 312 THR A CA 1
ATOM 2426 C C . THR A 1 312 ? -11.296 15.395 -27.799 1.00 93.00 312 THR A C 1
ATOM 2428 O O . THR A 1 312 ? -10.662 16.160 -28.523 1.00 93.00 312 THR A O 1
ATOM 2431 N N . LEU A 1 313 ? -11.252 15.468 -26.464 1.00 90.81 313 LEU A N 1
ATOM 2432 C CA . LEU A 1 313 ? -10.551 16.515 -25.717 1.00 90.81 313 LEU A CA 1
ATOM 2433 C C . LEU A 1 313 ? -9.049 16.529 -26.020 1.00 90.81 313 LEU A C 1
ATOM 2435 O O . LEU A 1 313 ? -8.464 17.562 -26.341 1.00 90.81 313 LEU A O 1
ATOM 2439 N N . ALA A 1 314 ? -8.413 15.363 -25.929 1.00 90.88 314 ALA A N 1
ATOM 2440 C CA . ALA A 1 314 ? -6.991 15.226 -26.174 1.00 90.88 314 ALA A CA 1
ATOM 2441 C C . ALA A 1 314 ? -6.660 15.350 -27.663 1.00 90.88 314 ALA A C 1
ATOM 2443 O O . ALA A 1 314 ? -5.491 15.516 -27.980 1.00 90.88 314 ALA A O 1
ATOM 2444 N N . GLY A 1 315 ? -7.627 15.269 -28.586 1.00 92.00 315 GLY A N 1
ATOM 2445 C CA . GLY A 1 315 ? -7.384 15.231 -30.031 1.00 92.00 315 GLY A CA 1
ATOM 2446 C C . GLY A 1 315 ? -6.488 14.059 -30.450 1.00 92.00 315 GLY A C 1
ATOM 2447 O O . GLY A 1 315 ? -5.623 14.207 -31.316 1.00 92.00 315 GLY A O 1
ATOM 2448 N N . ILE A 1 316 ? -6.650 12.907 -29.792 1.00 93.12 316 ILE A N 1
ATOM 2449 C CA . ILE A 1 316 ? -5.906 11.668 -30.053 1.00 93.12 316 ILE A CA 1
ATOM 2450 C C . ILE A 1 316 ? -6.923 10.590 -30.400 1.00 93.12 316 ILE A C 1
ATOM 2452 O O . ILE A 1 316 ? -7.857 10.363 -29.640 1.00 93.12 316 ILE A O 1
ATOM 2456 N N . ARG A 1 317 ? -6.733 9.884 -31.519 1.00 92.81 317 ARG A N 1
ATOM 2457 C CA . ARG A 1 317 ? -7.638 8.799 -31.933 1.00 92.81 317 ARG A CA 1
ATOM 2458 C C . ARG A 1 317 ? -7.721 7.694 -30.855 1.00 92.81 317 ARG A C 1
ATOM 2460 O O . ARG A 1 317 ? -6.678 7.333 -30.301 1.00 92.81 317 ARG A O 1
ATOM 2467 N N . PRO A 1 318 ? -8.893 7.071 -30.611 1.00 91.94 318 PRO A N 1
ATOM 2468 C CA . PRO A 1 318 ? -9.068 6.097 -29.524 1.00 91.94 318 PRO A CA 1
ATOM 2469 C C . PRO A 1 318 ? -8.101 4.905 -29.574 1.00 91.94 318 PRO A C 1
ATOM 2471 O O . PRO A 1 318 ? -7.596 4.463 -28.543 1.00 91.94 318 PRO A O 1
ATOM 2474 N N . HIS A 1 319 ? -7.781 4.405 -30.773 1.00 90.06 319 HIS A N 1
ATOM 2475 C CA . HIS A 1 319 ? -6.842 3.290 -30.934 1.00 90.06 319 HIS A CA 1
ATOM 2476 C C . HIS A 1 319 ? -5.411 3.645 -30.495 1.00 90.06 319 HIS A C 1
ATOM 2478 O O . HIS A 1 319 ? -4.718 2.793 -29.946 1.00 90.06 319 HIS A O 1
ATOM 2484 N N . LEU A 1 320 ? -4.972 4.898 -30.678 1.00 88.88 320 LEU A N 1
ATOM 2485 C CA . LEU A 1 320 ? -3.657 5.357 -30.216 1.00 88.88 320 LEU A CA 1
ATOM 2486 C C . LEU A 1 320 ? -3.620 5.467 -28.691 1.00 88.88 320 LEU A C 1
ATOM 2488 O O . LEU A 1 320 ? -2.636 5.063 -28.077 1.00 88.88 320 LEU A O 1
ATOM 2492 N N . ILE A 1 321 ? -4.709 5.940 -28.076 1.00 90.25 321 ILE A N 1
ATOM 2493 C CA . ILE A 1 321 ? -4.854 5.969 -26.613 1.00 90.25 321 ILE A CA 1
ATOM 2494 C C . ILE A 1 321 ? -4.762 4.551 -26.052 1.00 90.25 321 ILE A C 1
ATOM 2496 O O . ILE A 1 321 ? -3.998 4.309 -25.121 1.00 90.25 321 ILE A O 1
ATOM 2500 N N . ASN A 1 322 ? -5.486 3.598 -26.640 1.00 89.06 322 ASN A N 1
ATOM 2501 C CA . ASN A 1 322 ? -5.432 2.201 -26.214 1.00 89.06 322 ASN A CA 1
ATOM 2502 C C . ASN A 1 322 ? -4.034 1.598 -26.393 1.00 89.06 322 ASN A C 1
ATOM 2504 O O . ASN A 1 322 ? -3.564 0.913 -25.489 1.00 89.06 322 ASN A O 1
ATOM 2508 N N . LYS A 1 323 ? -3.335 1.907 -27.495 1.00 86.75 323 LYS A N 1
ATOM 2509 C CA . LYS A 1 323 ? -1.946 1.474 -27.714 1.00 86.75 323 LYS A CA 1
ATOM 2510 C C . LYS A 1 323 ? -1.000 2.019 -26.638 1.00 86.75 323 LYS A C 1
ATOM 2512 O O . LYS A 1 323 ? -0.215 1.258 -26.084 1.00 86.75 323 LYS A O 1
ATOM 2517 N N . ILE A 1 324 ? -1.105 3.307 -26.301 1.00 87.94 324 ILE A N 1
ATOM 2518 C CA . ILE A 1 324 ? -0.294 3.932 -25.243 1.00 87.94 324 ILE A CA 1
ATOM 2519 C C . ILE A 1 324 ? -0.627 3.337 -23.874 1.00 87.94 324 ILE A C 1
ATOM 2521 O O . ILE A 1 324 ? 0.278 2.978 -23.130 1.00 87.94 324 ILE A O 1
ATOM 2525 N N . ARG A 1 325 ? -1.914 3.183 -23.540 1.00 87.12 325 ARG A N 1
ATOM 2526 C CA . ARG A 1 325 ? -2.348 2.562 -22.278 1.00 87.12 325 ARG A CA 1
ATOM 2527 C C . ARG A 1 325 ? -1.856 1.126 -22.153 1.00 87.12 325 ARG A C 1
ATOM 2529 O O . ARG A 1 325 ? -1.436 0.730 -21.073 1.00 87.12 325 ARG A O 1
ATOM 2536 N N . PHE A 1 326 ? -1.897 0.367 -23.245 1.00 84.38 326 PHE A N 1
ATOM 2537 C CA . PHE A 1 326 ? -1.369 -0.990 -23.291 1.00 84.38 326 PHE A CA 1
ATOM 2538 C C . PHE A 1 326 ? 0.142 -1.003 -23.034 1.00 84.38 326 PHE A C 1
ATOM 2540 O O . PHE A 1 326 ? 0.592 -1.729 -22.155 1.00 84.38 326 PHE A O 1
ATOM 2547 N N . ALA A 1 327 ? 0.907 -0.138 -23.704 1.00 83.44 327 ALA A N 1
ATOM 2548 C CA . ALA A 1 327 ? 2.345 0.003 -23.468 1.00 83.44 327 ALA A CA 1
ATOM 2549 C C . ALA A 1 327 ? 2.658 0.378 -22.003 1.00 83.44 327 ALA A C 1
ATOM 2551 O O . ALA A 1 327 ? 3.474 -0.267 -21.352 1.00 83.44 327 ALA A O 1
ATOM 2552 N N . LEU A 1 328 ? 1.946 1.361 -21.441 1.00 85.00 328 LEU A N 1
ATOM 2553 C CA . LEU A 1 328 ? 2.126 1.793 -20.049 1.00 85.00 328 LEU A CA 1
ATOM 2554 C C . LEU A 1 328 ? 1.698 0.743 -19.020 1.00 85.00 328 LEU A C 1
ATOM 2556 O O . LEU A 1 328 ? 2.215 0.760 -17.905 1.00 85.00 328 LEU A O 1
ATOM 2560 N N . SER A 1 329 ? 0.778 -0.165 -19.366 1.00 79.75 329 SER A N 1
ATOM 2561 C CA . SER A 1 329 ? 0.307 -1.215 -18.449 1.00 79.75 329 SER A CA 1
ATOM 2562 C C . SER A 1 329 ? 1.428 -2.121 -17.952 1.00 79.75 329 SER A C 1
ATOM 2564 O O . SER A 1 329 ? 1.345 -2.674 -16.863 1.00 79.75 329 SER A O 1
ATOM 2566 N N . ALA A 1 330 ? 2.514 -2.205 -18.707 1.00 72.94 330 ALA A N 1
ATOM 2567 C CA . ALA A 1 330 ? 3.661 -3.009 -18.350 1.00 72.94 330 ALA A CA 1
ATOM 2568 C C . ALA A 1 330 ? 4.587 -2.338 -17.315 1.00 72.94 330 ALA A C 1
ATOM 2570 O O . ALA A 1 330 ? 5.371 -3.016 -16.664 1.00 72.94 330 ALA A O 1
ATOM 2571 N N . LEU A 1 331 ? 4.465 -1.020 -17.112 1.00 76.69 331 LEU A N 1
ATOM 2572 C CA . LEU A 1 331 ? 5.103 -0.290 -16.005 1.00 76.69 331 LEU A CA 1
ATOM 2573 C C . LEU A 1 331 ? 4.146 -0.075 -14.824 1.00 76.69 331 LEU A C 1
ATOM 2575 O O . LEU A 1 331 ? 4.510 0.559 -13.831 1.00 76.69 331 LEU A O 1
ATOM 2579 N N . GLN A 1 332 ? 2.907 -0.567 -14.915 1.00 69.81 332 GLN A N 1
ATOM 2580 C CA . GLN A 1 332 ? 1.964 -0.469 -13.811 1.00 69.81 332 GLN A CA 1
ATOM 2581 C C . GLN A 1 332 ? 2.381 -1.428 -12.702 1.00 69.81 332 GLN A C 1
ATOM 2583 O O . GLN A 1 332 ? 2.230 -2.642 -12.790 1.00 69.81 332 GLN A O 1
ATOM 2588 N N . THR A 1 333 ? 2.858 -0.852 -11.608 1.00 59.50 333 THR A N 1
ATOM 2589 C CA . THR A 1 333 ? 3.177 -1.582 -10.375 1.00 59.50 333 THR A CA 1
ATOM 2590 C C . THR A 1 333 ? 1.948 -1.807 -9.491 1.00 59.50 333 THR A C 1
ATOM 2592 O O . THR A 1 333 ? 2.019 -2.512 -8.486 1.00 59.50 333 THR A O 1
ATOM 2595 N N . ARG A 1 334 ? 0.799 -1.230 -9.871 1.00 56.47 334 ARG A N 1
ATOM 2596 C CA . ARG A 1 334 ? -0.494 -1.364 -9.195 1.00 56.47 334 ARG A CA 1
ATOM 2597 C C . ARG A 1 334 ? -1.510 -1.951 -10.171 1.00 56.47 334 ARG A C 1
ATOM 2599 O O . ARG A 1 334 ? -1.672 -1.447 -11.278 1.00 56.47 334 ARG A O 1
ATOM 2606 N N . SER A 1 335 ? -2.209 -3.001 -9.752 1.00 40.22 335 SER A N 1
ATOM 2607 C CA . SER A 1 335 ? -3.399 -3.465 -10.472 1.00 40.22 335 SER A CA 1
ATOM 2608 C C . SER A 1 335 ? -4.586 -2.612 -10.024 1.00 40.22 335 SER A C 1
ATOM 2610 O O . SER A 1 335 ? -4.697 -2.366 -8.820 1.00 40.22 335 SER A O 1
ATOM 2612 N N . PRO A 1 336 ? -5.460 -2.142 -10.931 1.00 33.69 336 PRO A N 1
ATOM 2613 C CA . PRO A 1 336 ? -6.714 -1.535 -10.507 1.00 33.69 336 PRO A CA 1
ATOM 2614 C C . PRO A 1 336 ? -7.478 -2.541 -9.640 1.00 33.69 336 PRO A C 1
ATOM 2616 O O . PRO A 1 336 ? -7.418 -3.746 -9.903 1.00 33.69 336 PRO A O 1
ATOM 2619 N N . SER A 1 337 ? -8.168 -2.051 -8.605 1.00 29.77 337 SER A N 1
ATOM 2620 C CA . SER A 1 337 ? -9.063 -2.896 -7.811 1.00 29.77 337 SER A CA 1
ATOM 2621 C C . SER A 1 337 ? -10.006 -3.641 -8.767 1.00 29.77 337 SER A C 1
ATOM 2623 O O . SER A 1 337 ? -10.452 -3.024 -9.749 1.00 29.77 337 SER A O 1
ATOM 2625 N N . PRO A 1 338 ? -10.300 -4.940 -8.554 1.00 25.62 338 PRO A N 1
ATOM 2626 C CA . PRO A 1 338 ? -11.423 -5.554 -9.248 1.00 25.62 338 PRO A CA 1
ATOM 2627 C C . PRO A 1 338 ? -12.626 -4.637 -9.030 1.00 25.62 338 PRO A C 1
ATOM 2629 O O . PRO A 1 338 ? -12.832 -4.147 -7.920 1.00 25.62 338 PRO A O 1
ATOM 2632 N N . ARG A 1 339 ? -13.310 -4.292 -10.127 1.00 25.34 339 ARG A N 1
ATOM 2633 C CA . ARG A 1 339 ? -14.457 -3.381 -10.089 1.00 25.34 339 ARG A CA 1
ATOM 2634 C C . ARG A 1 339 ? -15.402 -3.874 -8.989 1.00 25.34 339 ARG A C 1
ATOM 2636 O O . ARG A 1 339 ? -15.793 -5.038 -9.044 1.00 25.34 339 ARG A O 1
ATOM 2643 N N . LEU A 1 340 ? -15.656 -3.007 -8.007 1.00 27.30 340 LEU A N 1
ATOM 2644 C CA . LEU A 1 340 ? -16.777 -3.141 -7.080 1.00 27.30 340 LEU A CA 1
ATOM 2645 C C . LEU A 1 340 ? -18.082 -3.165 -7.878 1.00 27.30 340 LEU A C 1
ATOM 2647 O O . LEU A 1 340 ? -18.152 -2.409 -8.882 1.00 27.30 340 LEU A O 1
#

Mean predicted aligned error: 7.05 Å

Solvent-accessible surface area (backbone atoms only — not comparable to full-atom values): 18937 Å² total; per-residue (Å²): 131,82,59,71,70,67,71,69,62,83,73,53,53,45,72,59,52,55,51,51,53,50,50,62,73,72,48,69,50,23,30,40,37,41,15,28,64,87,52,50,44,64,64,42,48,52,52,50,49,48,52,51,31,45,76,68,72,30,47,37,29,77,46,66,36,71,78,49,62,52,90,80,48,52,60,67,51,52,46,51,51,44,30,51,38,28,29,70,74,38,61,88,23,36,69,41,39,55,54,27,63,77,69,45,75,95,53,56,70,53,53,44,49,41,34,36,45,48,51,18,53,53,72,66,66,58,96,56,44,28,34,35,38,38,33,38,45,74,58,30,80,54,41,57,63,45,54,34,43,47,32,82,43,38,92,37,30,65,50,39,31,36,38,37,26,31,57,56,56,68,89,78,62,75,49,76,54,48,89,64,33,45,67,44,79,41,79,61,63,63,41,53,57,67,50,46,38,51,51,46,62,61,53,59,71,70,38,82,63,60,94,90,50,72,89,46,73,67,52,45,53,48,50,33,57,54,28,57,27,28,54,47,48,50,52,49,53,50,37,58,43,65,43,77,60,48,93,64,52,44,69,58,55,47,50,54,64,66,64,52,87,70,84,29,84,59,76,64,46,58,52,47,52,50,48,58,50,49,45,42,64,30,75,46,74,66,50,41,52,52,50,52,46,51,50,54,46,58,72,70,46,90,66,94,64,59,66,69,58,43,22,62,75,57,71,41,61,60,69,58,53,51,51,51,51,57,56,50,54,63,71,49,80,65,48,79,71,78,82,126

Nearest PDB structures (foldseek):
  9e8n-assembly1_C  TM=5.585E-01  e=3.778E-03  Homo sapiens
  7w3c-assembly1_F  TM=4.866E-01  e=3.601E-03  Homo sapiens
  7mdm-assembly1_A  TM=4.454E-01  e=3.120E-03  Homo sapiens
  3j94-assembly1_B  TM=4.599E-01  e=1.249E-02  Cricetulus griseus
  4hse-assembly1_A  TM=3.873E-01  e=1.831E-02  Thermus thermophilus HB8